Protein AF-A0AAD8F219-F1 (afdb_monomer_lite)

Foldseek 3Di:
DLQQKKWKAWLVGIAIKGWQDKAQDADPVRHRDQKIKTKIKFWQVLQFDQDPPPRATDGDPPSVNRPMKIWGRPADDPVCSVPCQAIPIFDDKDWDPPPDDPPDSGTMTMIMTMDGQQDWHDDPRDIDRSSVVNVVVNVVVLVVLVVQQVVQQPDVCVPVQKKWWWACQRVHHIDIWIWHKDPVLKDFPDDDPDFKTKIKIKILTDDDQSSQNIFMDTHNAAFDDRGRDDRHGWRWHWDPVPPVSVVVCCVVPVPRPTITMTIDMGGHD

Structure (mmCIF, N/CA/C/O backbone):
data_AF-A0AAD8F219-F1
#
_entry.id   AF-A0AAD8F219-F1
#
loop_
_atom_site.group_PDB
_atom_site.id
_atom_site.type_symbol
_atom_site.label_atom_id
_atom_site.label_alt_id
_atom_site.label_comp_id
_atom_site.label_asym_id
_atom_site.label_entity_id
_atom_site.label_seq_id
_atom_site.pdbx_PDB_ins_code
_atom_site.Cartn_x
_atom_site.Cartn_y
_atom_site.Cartn_z
_atom_site.occupancy
_atom_site.B_iso_or_equiv
_atom_site.auth_seq_id
_atom_site.auth_comp_id
_atom_site.auth_asym_id
_atom_site.auth_atom_id
_atom_site.pdbx_PDB_model_num
ATOM 1 N N . MET A 1 1 ? 6.900 -3.256 8.269 1.00 54.81 1 MET A N 1
ATOM 2 C CA . MET A 1 1 ? 6.056 -3.103 7.061 1.00 54.81 1 MET A CA 1
ATOM 3 C C . MET A 1 1 ? 4.794 -3.951 7.075 1.00 54.81 1 MET A C 1
ATOM 5 O O . MET A 1 1 ? 3.750 -3.379 6.819 1.00 54.81 1 MET A O 1
ATOM 9 N N . GLY A 1 2 ? 4.837 -5.256 7.394 1.00 61.56 2 GLY A N 1
ATOM 10 C CA . GLY A 1 2 ? 3.600 -6.068 7.438 1.00 61.56 2 GLY A CA 1
ATOM 11 C C . GLY A 1 2 ? 2.542 -5.519 8.398 1.00 61.56 2 GLY A C 1
ATOM 12 O O . GLY A 1 2 ? 1.361 -5.501 8.090 1.00 61.56 2 GLY A O 1
ATOM 13 N N . LYS A 1 3 ? 2.992 -4.883 9.486 1.00 75.88 3 LYS A N 1
ATOM 14 C CA . LYS A 1 3 ? 2.128 -4.191 10.450 1.00 75.88 3 LYS A CA 1
ATOM 15 C C . LYS A 1 3 ? 1.397 -2.935 9.934 1.00 75.88 3 LYS A C 1
ATOM 17 O O . LYS A 1 3 ? 0.600 -2.368 10.663 1.00 75.88 3 LYS A O 1
ATOM 22 N N . LEU A 1 4 ? 1.673 -2.494 8.707 1.00 83.25 4 LEU A N 1
ATOM 23 C CA . LEU A 1 4 ? 0.986 -1.377 8.040 1.00 83.25 4 LEU A CA 1
ATOM 24 C C . LEU A 1 4 ? 0.194 -1.838 6.808 1.00 83.25 4 LEU A C 1
ATOM 26 O O . LEU A 1 4 ? -0.331 -1.011 6.070 1.00 83.25 4 LEU A O 1
ATOM 30 N N . THR A 1 5 ? 0.145 -3.146 6.550 1.00 83.69 5 THR A N 1
ATOM 31 C CA . THR A 1 5 ? -0.573 -3.716 5.406 1.00 83.69 5 THR A CA 1
ATOM 32 C C . THR A 1 5 ? -1.921 -4.245 5.877 1.00 83.69 5 THR A C 1
ATOM 34 O O . THR A 1 5 ? -2.022 -4.840 6.953 1.00 83.69 5 THR A O 1
ATOM 37 N N . GLY A 1 6 ? -2.951 -3.986 5.082 1.00 83.38 6 GLY A N 1
ATOM 38 C CA . GLY A 1 6 ? -4.281 -4.540 5.252 1.00 83.38 6 GLY A CA 1
ATOM 39 C C . GLY A 1 6 ? -4.614 -5.495 4.112 1.00 83.38 6 GLY A C 1
ATOM 40 O O . GLY A 1 6 ? -4.140 -5.346 2.981 1.00 83.38 6 GLY A O 1
ATOM 41 N N . PHE A 1 7 ? -5.437 -6.479 4.432 1.00 85.00 7 PHE A N 1
ATOM 42 C CA . PHE A 1 7 ? -6.096 -7.339 3.472 1.00 85.00 7 PHE A CA 1
ATOM 43 C C . PHE A 1 7 ? -7.505 -6.812 3.236 1.00 85.00 7 PHE A C 1
ATOM 45 O O . PHE A 1 7 ? -8.244 -6.598 4.192 1.00 85.00 7 PHE A O 1
ATOM 52 N N . MET A 1 8 ? -7.856 -6.563 1.984 1.00 86.06 8 MET A N 1
ATOM 53 C CA . MET A 1 8 ? -9.141 -6.003 1.605 1.00 86.06 8 MET A CA 1
ATOM 54 C C . MET A 1 8 ? -9.988 -7.084 0.951 1.00 86.06 8 MET A C 1
ATOM 56 O O . MET A 1 8 ? -9.574 -7.685 -0.039 1.00 86.06 8 MET A O 1
ATOM 60 N N . VAL A 1 9 ? -11.171 -7.321 1.502 1.00 85.56 9 VAL A N 1
ATOM 61 C CA . VAL A 1 9 ? -12.143 -8.288 0.994 1.00 85.56 9 VAL A CA 1
ATOM 62 C C . VAL A 1 9 ? -13.340 -7.522 0.459 1.00 85.56 9 VAL A C 1
ATOM 64 O O . VAL A 1 9 ? -13.796 -6.556 1.063 1.00 85.56 9 VAL A O 1
ATOM 67 N N . THR A 1 10 ? -13.822 -7.934 -0.705 1.00 84.00 10 THR A N 1
ATOM 68 C CA . THR A 1 10 ? -15.003 -7.387 -1.369 1.00 84.00 10 THR A CA 1
ATOM 69 C C . THR A 1 10 ? -15.824 -8.532 -1.955 1.00 84.00 10 THR A C 1
ATOM 71 O O . THR A 1 10 ? -15.307 -9.633 -2.166 1.00 84.00 10 THR A O 1
ATOM 74 N N . THR A 1 11 ? -17.068 -8.266 -2.350 1.00 81.94 11 THR A N 1
ATOM 75 C CA . THR A 1 11 ? -17.890 -9.255 -3.078 1.00 81.94 11 THR A CA 1
ATOM 76 C C . THR A 1 11 ? -17.287 -9.691 -4.422 1.00 81.94 11 THR A C 1
ATOM 78 O O . THR A 1 11 ? -17.678 -10.717 -4.977 1.00 81.94 11 THR A O 1
ATOM 81 N N . LYS A 1 12 ? -16.304 -8.951 -4.955 1.00 78.25 12 LYS A N 1
ATOM 82 C CA . LYS A 1 12 ? -15.586 -9.274 -6.199 1.00 78.25 12 LYS A CA 1
ATOM 83 C C . LYS A 1 12 ? -14.318 -10.098 -5.998 1.00 78.25 12 LYS A C 1
ATOM 85 O O . LYS A 1 12 ? -13.746 -10.573 -6.981 1.00 78.25 12 LYS A O 1
ATOM 90 N N . GLY A 1 13 ? -13.872 -10.255 -4.758 1.00 82.31 13 GLY A N 1
ATOM 91 C CA . GLY A 1 13 ? -12.627 -10.924 -4.419 1.00 82.31 13 GLY A CA 1
ATOM 92 C C . GLY A 1 13 ? -11.807 -10.123 -3.420 1.00 82.31 13 GLY A C 1
ATOM 93 O O . GLY A 1 13 ? -12.336 -9.352 -2.623 1.00 82.31 13 GLY A O 1
ATOM 94 N N . TRP A 1 14 ? -10.500 -10.336 -3.463 1.00 82.50 14 TRP A N 1
ATOM 95 C CA . TRP A 1 14 ? -9.568 -9.832 -2.467 1.00 82.50 14 TRP A CA 1
ATOM 96 C C . TRP A 1 14 ? -8.412 -9.038 -3.083 1.00 82.50 14 TRP A C 1
ATOM 98 O O . TRP A 1 14 ? -7.957 -9.341 -4.183 1.00 82.50 14 TRP A O 1
ATOM 108 N N . ASP A 1 15 ? -7.902 -8.054 -2.355 1.00 83.62 15 ASP A N 1
ATOM 109 C CA . ASP A 1 15 ? -6.738 -7.253 -2.738 1.00 83.62 15 ASP A CA 1
ATOM 110 C C . ASP A 1 15 ? -5.972 -6.802 -1.487 1.00 83.62 15 ASP A C 1
ATOM 112 O O . ASP A 1 15 ? -6.388 -7.050 -0.353 1.00 83.62 15 ASP A O 1
ATOM 116 N N . THR A 1 16 ? -4.821 -6.155 -1.668 1.00 84.31 16 THR A N 1
ATOM 117 C CA . THR A 1 16 ? -4.054 -5.589 -0.552 1.00 84.31 16 THR A CA 1
ATOM 118 C C . THR A 1 16 ? -4.210 -4.075 -0.478 1.00 84.31 16 THR A C 1
ATOM 120 O O . THR A 1 16 ? -4.423 -3.393 -1.480 1.00 84.31 16 THR A O 1
ATOM 123 N N . CYS A 1 17 ? -4.088 -3.531 0.729 1.00 83.94 17 CYS A N 1
ATOM 124 C CA . CYS A 1 17 ? -4.080 -2.098 0.994 1.00 83.94 17 CYS A CA 1
ATOM 125 C C . CYS A 1 17 ? -2.968 -1.749 2.003 1.00 83.94 17 CYS A C 1
ATOM 127 O O . CYS A 1 17 ? -2.407 -2.620 2.666 1.00 83.94 17 CYS A O 1
ATOM 129 N N . PHE A 1 18 ? -2.559 -0.484 2.075 1.00 85.44 18 PHE A N 1
ATOM 130 C CA . PHE A 1 18 ? -1.386 -0.065 2.851 1.00 85.44 18 PHE A CA 1
ATOM 131 C C . PHE A 1 18 ? -1.689 1.253 3.525 1.00 85.44 18 PHE A C 1
ATOM 133 O O . PHE A 1 18 ? -2.122 2.208 2.874 1.00 85.44 18 PHE A O 1
ATOM 140 N N . LEU A 1 19 ? -1.461 1.281 4.832 1.00 87.62 19 LEU A N 1
ATOM 141 C CA . LEU A 1 19 ? -1.754 2.406 5.694 1.00 87.62 19 LEU A CA 1
ATOM 142 C C . LEU A 1 19 ? -0.751 3.532 5.449 1.00 87.62 19 LEU A C 1
ATOM 144 O O . LEU A 1 19 ? 0.430 3.408 5.766 1.00 87.62 19 LEU A O 1
ATOM 148 N N . GLN A 1 20 ? -1.235 4.652 4.919 1.00 83.06 20 GLN A N 1
ATOM 149 C CA . GLN A 1 20 ? -0.405 5.827 4.633 1.00 83.06 20 GLN A CA 1
ATOM 150 C C . GLN A 1 20 ? -0.497 6.895 5.718 1.00 83.06 20 GLN A C 1
ATOM 152 O O . GLN A 1 20 ? 0.453 7.645 5.973 1.00 83.06 20 GLN A O 1
ATOM 157 N N . LYS A 1 21 ? -1.678 7.023 6.324 1.00 88.25 21 LYS A N 1
ATOM 158 C CA . LYS A 1 21 ? -1.985 8.131 7.218 1.00 88.25 21 LYS A CA 1
ATOM 159 C C . LYS A 1 21 ? -2.958 7.704 8.298 1.00 88.25 21 LYS A C 1
ATOM 161 O O . LYS A 1 21 ? -3.904 6.968 8.046 1.00 88.25 21 LYS A O 1
ATOM 166 N N . ILE A 1 22 ? -2.726 8.244 9.484 1.00 92.31 22 ILE A N 1
ATOM 167 C CA . ILE A 1 22 ? -3.624 8.165 10.627 1.00 92.31 22 ILE A CA 1
ATOM 168 C C . ILE A 1 22 ? -3.938 9.601 11.023 1.00 92.31 22 ILE A C 1
ATOM 170 O O . ILE A 1 22 ? -3.048 10.456 11.051 1.00 92.31 22 ILE A O 1
ATOM 174 N N . ARG A 1 23 ? -5.212 9.893 11.269 1.00 92.56 23 ARG A N 1
ATOM 175 C CA . ARG A 1 23 ? -5.669 11.197 11.745 1.00 92.56 23 ARG A CA 1
ATOM 176 C C . ARG A 1 23 ? -6.646 10.999 12.887 1.00 92.56 23 ARG A C 1
ATOM 178 O O . ARG A 1 23 ? -7.791 10.628 12.648 1.00 92.56 23 ARG A O 1
ATOM 185 N N . ARG A 1 24 ? -6.221 11.316 14.107 1.00 93.50 24 ARG A N 1
ATOM 186 C CA . ARG A 1 24 ? -7.138 11.447 15.245 1.00 93.50 24 ARG A CA 1
ATOM 187 C C . ARG A 1 24 ? -8.115 12.581 14.968 1.00 93.50 24 ARG A C 1
ATOM 189 O O . ARG A 1 24 ? -7.708 13.680 14.577 1.00 93.50 24 ARG A O 1
ATOM 196 N N . LEU A 1 25 ? -9.402 12.288 15.086 1.00 90.75 25 LEU A N 1
ATOM 197 C CA . LEU A 1 25 ? -10.447 13.287 14.946 1.00 90.75 25 LEU A CA 1
ATOM 198 C C . LEU A 1 25 ? -10.470 14.141 16.201 1.00 90.75 25 LEU A C 1
ATOM 200 O O . LEU A 1 25 ? -10.195 13.651 17.289 1.00 90.75 25 LEU A O 1
ATOM 204 N N . LYS A 1 26 ? -10.759 15.428 16.039 1.00 89.44 26 LYS A N 1
ATOM 205 C CA . LYS A 1 26 ? -10.899 16.337 17.170 1.00 89.44 26 LYS A CA 1
ATOM 206 C C . LYS A 1 26 ? -12.365 16.434 17.573 1.00 89.44 26 LYS A C 1
ATOM 208 O O . LYS A 1 26 ? -13.230 16.438 16.697 1.00 89.44 26 LYS A O 1
ATOM 213 N N . ASN A 1 27 ? -12.633 16.512 18.871 1.00 85.12 27 ASN A N 1
ATOM 214 C CA . ASN A 1 27 ? -13.966 16.807 19.387 1.00 85.12 27 ASN A CA 1
ATOM 215 C C . ASN A 1 27 ? -14.351 18.275 19.092 1.00 85.12 27 ASN A C 1
ATOM 217 O O . ASN A 1 27 ? -13.547 19.053 18.571 1.00 85.12 27 ASN A O 1
ATOM 221 N N . ALA A 1 28 ? -15.582 18.668 19.433 1.00 82.75 28 ALA A N 1
ATOM 222 C CA . ALA A 1 28 ? -16.084 20.030 19.207 1.00 82.75 28 ALA A CA 1
ATOM 223 C C . ALA A 1 28 ? -15.247 21.129 19.900 1.00 82.75 28 ALA A C 1
ATOM 225 O O . ALA A 1 28 ? -15.296 22.284 19.488 1.00 82.75 28 ALA A O 1
ATOM 226 N N . VAL A 1 29 ? -14.465 20.765 20.921 1.00 83.94 29 VAL A N 1
ATOM 227 C CA . VAL A 1 29 ? -13.607 21.661 21.714 1.00 83.94 29 VAL A CA 1
ATOM 228 C C . VAL A 1 29 ? -12.159 21.681 21.183 1.00 83.94 29 VAL A C 1
ATOM 230 O O . VAL A 1 29 ? -11.321 22.442 21.657 1.00 83.94 29 VAL A O 1
ATOM 233 N N . GLY A 1 30 ? -11.848 20.891 20.148 1.00 80.44 30 GLY A N 1
ATOM 234 C CA . GLY A 1 30 ? -10.536 20.854 19.497 1.00 80.44 30 GLY A CA 1
ATOM 235 C C . GLY A 1 30 ? -9.522 19.881 20.115 1.00 80.44 30 GLY A C 1
ATOM 236 O O . GLY A 1 30 ? -8.382 19.822 19.638 1.00 80.44 30 GLY A O 1
ATOM 237 N N . GLU A 1 31 ? -9.921 19.105 21.122 1.00 81.94 31 GLU A N 1
ATOM 238 C CA . GLU A 1 31 ? -9.109 18.057 21.751 1.00 81.94 31 GLU A CA 1
ATOM 239 C C . GLU A 1 31 ? -9.175 16.758 20.943 1.00 81.94 31 GLU A C 1
ATOM 241 O O . GLU A 1 31 ? -10.115 16.552 20.175 1.00 81.94 31 GLU A O 1
ATOM 246 N N . SER A 1 32 ? -8.193 15.868 21.106 1.00 79.31 32 SER A N 1
ATOM 247 C CA . SER A 1 32 ? -8.227 14.540 20.481 1.00 79.31 32 SER A CA 1
ATOM 248 C C . SER A 1 32 ? -9.465 13.771 20.948 1.00 79.31 32 SER A C 1
ATOM 250 O O . SER A 1 32 ? -9.599 13.464 22.127 1.00 79.31 32 SER A O 1
ATOM 252 N N . GLY A 1 33 ? -10.367 13.480 20.016 1.00 81.50 33 GLY A N 1
ATOM 253 C CA . GLY A 1 33 ? -11.556 12.676 20.246 1.00 81.50 33 GLY A CA 1
ATOM 254 C C . GLY A 1 33 ? -11.247 11.184 20.373 1.00 81.50 33 GLY A C 1
ATOM 255 O O . GLY A 1 33 ? -10.116 10.721 20.201 1.00 81.50 33 GLY A O 1
ATOM 256 N N . ASP A 1 34 ? -12.304 10.423 20.620 1.00 89.19 34 ASP A N 1
ATOM 257 C CA . ASP A 1 34 ? -12.321 8.966 20.763 1.00 89.19 34 ASP A CA 1
ATOM 258 C C . ASP A 1 34 ? -12.277 8.223 19.418 1.00 89.19 34 ASP A C 1
ATOM 260 O O . ASP A 1 34 ? -12.375 7.000 19.381 1.00 89.19 34 ASP A O 1
ATOM 264 N N . ARG A 1 35 ? -12.126 8.938 18.298 1.00 91.81 35 ARG A N 1
ATOM 265 C CA . ARG A 1 35 ? -12.112 8.360 16.951 1.00 91.81 35 ARG A CA 1
ATOM 266 C C . ARG A 1 35 ? -10.876 8.781 16.169 1.00 91.81 35 ARG A C 1
ATOM 268 O O . ARG A 1 35 ? -10.374 9.901 16.292 1.00 91.81 35 ARG A O 1
ATOM 275 N N . ALA A 1 36 ? -10.408 7.889 15.309 1.00 92.88 36 ALA A N 1
ATOM 276 C CA . ALA A 1 36 ? -9.347 8.146 14.352 1.00 92.88 36 ALA A CA 1
ATOM 277 C C . ALA A 1 36 ? -9.748 7.658 12.959 1.00 92.88 36 ALA A C 1
ATOM 279 O O . ALA A 1 36 ? -10.487 6.691 12.803 1.00 92.88 36 ALA A O 1
ATOM 280 N N . VAL A 1 37 ? -9.227 8.333 11.940 1.00 92.56 37 VAL A N 1
ATOM 281 C CA . VAL A 1 37 ? -9.377 7.956 10.537 1.00 92.56 37 VAL A CA 1
ATOM 282 C C . VAL A 1 37 ? -8.070 7.355 10.046 1.00 92.56 37 VAL A C 1
ATOM 284 O O . VAL A 1 37 ? -7.017 7.997 10.113 1.00 92.56 37 VAL A O 1
ATOM 287 N N . LEU A 1 38 ? -8.155 6.132 9.536 1.00 92.50 38 LEU A N 1
ATOM 288 C CA . LEU A 1 38 ? -7.073 5.408 8.885 1.00 92.50 38 LEU A CA 1
ATOM 289 C C . LEU A 1 38 ? -7.233 5.547 7.369 1.00 92.50 38 LEU A C 1
ATOM 291 O O . LEU A 1 38 ? -8.259 5.152 6.822 1.00 92.50 38 LEU A O 1
ATOM 295 N N . THR A 1 39 ? -6.233 6.098 6.683 1.00 89.94 39 THR A N 1
ATOM 296 C CA . THR A 1 39 ? -6.230 6.217 5.219 1.00 89.94 39 THR A CA 1
ATOM 297 C C . THR A 1 39 ? -5.325 5.152 4.615 1.00 89.94 39 THR A C 1
ATOM 299 O O . THR A 1 39 ? -4.101 5.190 4.792 1.00 89.94 39 THR A O 1
ATOM 302 N N . PHE A 1 40 ? -5.922 4.243 3.854 1.00 86.38 40 PHE A N 1
ATOM 303 C CA . PHE A 1 40 ? -5.216 3.226 3.091 1.00 86.38 40 PHE A CA 1
ATOM 304 C C . PHE A 1 40 ? -5.192 3.602 1.621 1.00 86.38 40 PHE A C 1
ATOM 306 O O . PHE A 1 40 ? -6.185 4.063 1.068 1.00 86.38 40 PHE A O 1
ATOM 313 N N . THR A 1 41 ? -4.066 3.366 0.971 1.00 82.19 41 THR A N 1
ATOM 314 C CA . THR A 1 41 ? -3.996 3.364 -0.495 1.00 82.19 41 THR A CA 1
ATOM 315 C C . THR A 1 41 ? -4.297 1.977 -1.027 1.00 82.19 41 THR A C 1
ATOM 317 O O . THR A 1 41 ? -3.921 1.014 -0.360 1.00 82.19 41 THR A O 1
ATOM 320 N N . THR A 1 42 ? -4.942 1.898 -2.194 1.00 80.81 42 THR A N 1
ATOM 321 C CA . THR A 1 42 ? -5.202 0.667 -2.951 1.00 80.81 42 THR A CA 1
ATOM 322 C C . THR A 1 42 ? -5.409 0.872 -4.441 1.00 80.81 42 THR A C 1
ATOM 324 O O . THR A 1 42 ? -5.130 1.950 -4.969 1.00 80.81 42 THR A O 1
ATOM 327 N N . VAL A 1 43 ? -5.735 -0.213 -5.137 1.00 77.00 43 VAL A N 1
ATOM 328 C CA . VAL A 1 43 ? -5.960 -0.250 -6.574 1.00 77.00 43 VAL A CA 1
ATOM 329 C C . VAL A 1 43 ? -7.433 -0.044 -6.892 1.00 77.00 43 VAL A C 1
ATOM 331 O O . VAL A 1 43 ? -8.325 -0.496 -6.177 1.00 77.00 43 VAL A O 1
ATOM 334 N N . TYR A 1 44 ? -7.706 0.651 -7.986 1.00 73.62 44 TYR A N 1
ATOM 335 C CA . TYR A 1 44 ? -9.065 1.025 -8.355 1.00 73.62 44 TYR A CA 1
ATOM 336 C C . TYR A 1 44 ? -9.886 -0.162 -8.855 1.00 73.62 44 TYR A C 1
ATOM 338 O O . TYR A 1 44 ? -11.092 -0.200 -8.629 1.00 73.62 44 TYR A O 1
ATOM 346 N N . HIS A 1 45 ? -9.266 -1.146 -9.511 1.00 74.69 45 HIS A N 1
ATOM 347 C CA . HIS A 1 45 ? -9.954 -2.332 -10.014 1.00 74.69 45 HIS A CA 1
ATOM 348 C C . HIS A 1 45 ? -10.556 -3.196 -8.907 1.00 74.69 45 HIS A C 1
ATOM 350 O O . HIS A 1 45 ? -11.510 -3.915 -9.198 1.00 74.69 45 HIS A O 1
ATOM 356 N N . ALA A 1 46 ? -10.095 -3.056 -7.659 1.00 74.44 46 ALA A N 1
ATOM 357 C CA . ALA A 1 46 ? -10.770 -3.634 -6.500 1.00 74.44 46 ALA A CA 1
ATOM 358 C C . ALA A 1 46 ? -12.222 -3.127 -6.362 1.00 74.44 46 ALA A C 1
ATOM 360 O O . ALA A 1 46 ? -13.117 -3.866 -5.965 1.00 74.44 46 ALA A O 1
ATOM 361 N N . PHE A 1 47 ? -12.481 -1.878 -6.768 1.00 74.44 47 PHE A N 1
ATOM 362 C CA . PHE A 1 47 ? -13.794 -1.216 -6.714 1.00 74.44 47 PHE A CA 1
ATOM 363 C C . PHE A 1 47 ? -14.378 -0.890 -8.098 1.00 74.44 47 PHE A C 1
ATOM 365 O O . PHE A 1 47 ? -15.444 -0.279 -8.224 1.00 74.44 47 PHE A O 1
ATOM 372 N N . GLY A 1 48 ? -13.670 -1.263 -9.159 1.00 70.44 48 GLY A N 1
ATOM 373 C CA . GLY A 1 48 ? -13.986 -0.894 -10.529 1.00 70.44 48 GLY A CA 1
ATOM 374 C C . GLY A 1 48 ? -14.805 -1.959 -11.250 1.00 70.44 48 GLY A C 1
ATOM 375 O O . GLY A 1 48 ? -14.663 -3.162 -11.022 1.00 70.44 48 GLY A O 1
ATOM 376 N N . VAL A 1 49 ? -15.653 -1.533 -12.184 1.00 67.31 49 VAL A N 1
ATOM 377 C CA . VAL A 1 49 ? -16.176 -2.406 -13.243 1.00 67.31 49 VAL A CA 1
ATOM 378 C C . VAL A 1 49 ? -15.379 -2.106 -14.502 1.00 67.31 49 VAL A C 1
ATOM 380 O O . VAL A 1 49 ? -15.230 -0.946 -14.895 1.00 67.31 49 VAL A O 1
ATOM 383 N N . LYS A 1 50 ? -14.840 -3.152 -15.129 1.00 65.56 50 LYS A N 1
ATOM 384 C CA . LYS A 1 50 ? -14.131 -3.002 -16.394 1.00 65.56 50 LYS A CA 1
ATOM 385 C C . LYS A 1 50 ? -15.135 -2.645 -17.486 1.00 65.56 50 LYS A C 1
ATOM 387 O O . LYS A 1 50 ? -16.053 -3.418 -17.751 1.00 65.56 50 LYS A O 1
ATOM 392 N N . ASP A 1 51 ? -14.948 -1.497 -18.124 1.00 64.12 51 ASP A N 1
ATOM 393 C CA . ASP A 1 51 ? -15.708 -1.122 -19.309 1.00 64.12 51 ASP A CA 1
ATOM 394 C C . ASP A 1 51 ? -15.402 -2.128 -20.425 1.00 64.12 51 ASP A C 1
ATOM 396 O O . ASP A 1 51 ? -14.251 -2.288 -20.845 1.00 64.12 51 ASP A O 1
ATOM 400 N N . SER A 1 52 ? -16.439 -2.835 -20.871 1.00 59.84 52 SER A N 1
ATOM 401 C CA . SER A 1 52 ? -16.335 -3.884 -21.887 1.00 59.84 52 SER A CA 1
ATOM 402 C C . SER A 1 52 ? -15.792 -3.390 -23.233 1.00 59.84 52 SER A C 1
ATOM 404 O O . SER A 1 52 ? -15.167 -4.173 -23.944 1.00 59.84 52 SER A O 1
ATOM 406 N N . LEU A 1 53 ? -15.969 -2.105 -23.561 1.00 57.75 53 LEU A N 1
ATOM 407 C CA . LEU A 1 53 ? -15.569 -1.534 -24.850 1.00 57.75 53 LEU A CA 1
ATOM 408 C C . LEU A 1 53 ? -14.115 -1.050 -24.845 1.00 57.75 53 LEU A C 1
ATOM 410 O O . LEU A 1 53 ? -13.390 -1.241 -25.819 1.00 57.75 53 LEU A O 1
ATOM 414 N N . ASN A 1 54 ? -13.672 -0.459 -23.733 1.00 60.22 54 ASN A N 1
ATOM 415 C CA . ASN A 1 54 ? -12.411 0.294 -23.692 1.00 60.22 54 ASN A CA 1
ATOM 416 C C . ASN A 1 54 ? -11.355 -0.376 -22.802 1.00 60.22 54 ASN A C 1
ATOM 418 O O . ASN A 1 54 ? -10.195 0.026 -22.788 1.00 60.22 54 ASN A O 1
ATOM 422 N N . GLY A 1 55 ? -11.762 -1.364 -21.999 1.00 58.03 55 GLY A N 1
ATOM 423 C CA . GLY A 1 55 ? -10.927 -2.000 -20.986 1.00 58.03 55 GLY A CA 1
ATOM 424 C C . GLY A 1 55 ? -10.579 -1.113 -19.787 1.00 58.03 55 GLY A C 1
ATOM 425 O O . GLY A 1 55 ? -9.861 -1.576 -18.906 1.00 58.03 55 GLY A O 1
ATOM 426 N N . ILE A 1 56 ? -11.105 0.114 -19.747 1.00 59.53 56 ILE A N 1
ATOM 427 C CA . ILE A 1 56 ? -10.911 1.102 -18.683 1.00 59.53 56 ILE A CA 1
ATOM 428 C C . ILE A 1 56 ? -11.799 0.728 -17.496 1.00 59.53 56 ILE A C 1
ATOM 430 O O . ILE A 1 56 ? -12.990 0.477 -17.667 1.00 59.53 56 ILE A O 1
ATOM 434 N N . PHE A 1 57 ? -11.250 0.711 -16.285 1.00 58.09 57 PHE A N 1
ATOM 435 C CA . PHE A 1 57 ? -12.066 0.558 -15.085 1.00 58.09 57 PHE A CA 1
ATOM 436 C C . PHE A 1 57 ? -12.801 1.868 -14.794 1.00 58.09 57 PHE A C 1
ATOM 438 O O . PHE A 1 57 ? -12.189 2.931 -14.706 1.00 58.09 57 PHE A O 1
ATOM 445 N N . LYS A 1 58 ? -14.123 1.799 -14.638 1.00 60.34 58 LYS A N 1
ATOM 446 C CA . LYS A 1 58 ? -14.941 2.892 -14.095 1.00 60.34 58 LYS A CA 1
ATOM 447 C C . LYS A 1 58 ? -15.319 2.532 -12.669 1.00 60.34 58 LYS A C 1
ATOM 449 O O . LYS A 1 58 ? -15.478 1.345 -12.375 1.00 60.34 58 LYS A O 1
ATOM 454 N N . LEU A 1 59 ? -15.465 3.531 -11.792 1.00 62.47 59 LEU A N 1
ATOM 455 C CA . LEU A 1 59 ? -15.950 3.243 -10.449 1.00 62.47 59 LEU A CA 1
ATOM 456 C C . LEU A 1 59 ? -17.305 2.583 -10.616 1.00 62.47 59 LEU A C 1
ATOM 458 O O . LEU A 1 59 ? -18.141 3.090 -11.372 1.00 62.47 59 LEU A O 1
ATOM 462 N N . ALA A 1 60 ? -17.520 1.475 -9.919 1.00 59.50 60 ALA A N 1
ATOM 463 C CA . ALA A 1 60 ? -18.873 1.003 -9.755 1.00 59.50 60 ALA A CA 1
ATOM 464 C C . ALA A 1 60 ? -19.695 2.166 -9.187 1.00 59.50 60 ALA A C 1
ATOM 466 O O . ALA A 1 60 ? -19.366 2.705 -8.127 1.00 59.50 60 ALA A O 1
ATOM 467 N N . ARG A 1 61 ? -20.758 2.574 -9.893 1.00 57.41 61 ARG A N 1
ATOM 468 C CA . ARG A 1 61 ? -21.740 3.535 -9.354 1.00 57.41 61 ARG A CA 1
ATOM 469 C C . ARG A 1 61 ? -22.191 3.132 -7.942 1.00 57.41 61 ARG A C 1
ATOM 471 O O . ARG A 1 61 ? -22.497 3.985 -7.120 1.00 57.41 61 ARG A O 1
ATOM 478 N N . GLU A 1 62 ? -22.117 1.834 -7.688 1.00 63.12 62 GLU A N 1
ATOM 479 C CA . GLU A 1 62 ? -22.561 1.102 -6.521 1.00 63.12 62 GLU A CA 1
ATOM 480 C C . GLU A 1 62 ? -21.392 0.482 -5.730 1.00 63.12 62 GLU A C 1
ATOM 482 O O . GLU A 1 62 ? -21.549 -0.569 -5.136 1.00 63.12 62 GLU A O 1
ATOM 487 N N . TRP A 1 63 ? -20.192 1.083 -5.681 1.00 72.38 63 TRP A N 1
ATOM 488 C CA . TRP A 1 63 ? -19.060 0.493 -4.922 1.00 72.38 63 TRP A CA 1
ATOM 489 C C . TRP A 1 63 ? -19.397 0.163 -3.454 1.00 72.38 63 TRP A C 1
ATOM 491 O O . TRP A 1 63 ? -18.798 -0.733 -2.870 1.00 72.38 63 TRP A O 1
ATOM 501 N N . LYS A 1 64 ? -20.378 0.864 -2.869 1.00 71.56 64 LYS A N 1
ATOM 502 C CA . LYS A 1 64 ? -20.917 0.587 -1.529 1.00 71.56 64 LYS A CA 1
ATOM 503 C C . LYS A 1 64 ? -21.595 -0.784 -1.409 1.00 71.56 64 LYS A C 1
ATOM 505 O O . LYS A 1 64 ? -21.715 -1.286 -0.301 1.00 71.56 64 LYS A O 1
ATOM 510 N N . GLU A 1 65 ? -22.014 -1.384 -2.519 1.00 75.31 65 GLU A N 1
ATOM 511 C CA . GLU A 1 65 ? -22.587 -2.734 -2.585 1.00 75.31 65 GLU A CA 1
ATOM 512 C C . GLU A 1 65 ? -21.515 -3.831 -2.547 1.00 75.31 65 GLU A C 1
ATOM 514 O O . GLU A 1 65 ? -21.838 -5.010 -2.464 1.00 75.31 65 GLU A O 1
ATOM 519 N N . TYR A 1 66 ? -20.225 -3.479 -2.599 1.00 75.94 66 TYR A N 1
ATOM 520 C CA . TYR A 1 66 ? -19.140 -4.463 -2.580 1.00 75.94 66 TYR A CA 1
ATOM 521 C C . TYR A 1 66 ? -18.769 -4.979 -1.195 1.00 75.94 66 TYR A C 1
ATOM 523 O O . TYR A 1 66 ? -17.713 -5.598 -1.090 1.00 75.94 66 TYR A O 1
ATOM 531 N N . GLU A 1 67 ? -19.616 -4.744 -0.181 1.00 81.56 67 GLU A N 1
ATOM 532 C CA . GLU A 1 67 ? -19.467 -5.213 1.210 1.00 81.56 67 GLU A CA 1
ATOM 533 C C . GLU A 1 67 ? -17.993 -5.287 1.619 1.00 81.56 67 GLU A C 1
ATOM 535 O O . GLU A 1 67 ? -17.411 -6.354 1.794 1.00 81.56 67 GLU A O 1
ATOM 540 N N . THR A 1 68 ? -17.340 -4.124 1.610 1.00 82.69 68 THR A N 1
ATOM 541 C CA . THR A 1 68 ? -15.888 -4.061 1.767 1.00 82.69 68 THR A CA 1
ATOM 542 C C . THR A 1 68 ? -15.499 -4.263 3.221 1.00 82.69 68 THR A C 1
ATOM 544 O O . THR A 1 68 ? -15.993 -3.555 4.096 1.00 82.69 68 THR A O 1
ATOM 547 N N . GLU A 1 69 ? -14.544 -5.156 3.451 1.00 87.00 69 GLU A N 1
ATOM 548 C CA . GLU A 1 69 ? -13.875 -5.352 4.731 1.00 87.00 69 GLU A CA 1
ATOM 549 C C . GLU A 1 69 ? -12.372 -5.121 4.579 1.00 87.00 69 GLU A C 1
ATOM 551 O O . GLU A 1 69 ? -11.773 -5.459 3.557 1.00 87.00 69 GLU A O 1
ATOM 556 N N . VAL A 1 70 ? -11.740 -4.557 5.608 1.00 87.75 70 VAL A N 1
ATOM 557 C CA . VAL A 1 70 ? -10.282 -4.410 5.679 1.00 87.75 70 VAL A CA 1
ATOM 558 C C . VAL A 1 70 ? -9.795 -5.013 6.979 1.00 87.75 70 VAL A C 1
ATOM 560 O O . VAL A 1 70 ? -10.218 -4.602 8.057 1.00 87.75 70 VAL A O 1
ATOM 563 N N . ILE A 1 71 ? -8.867 -5.950 6.860 1.00 88.69 71 ILE A N 1
ATOM 564 C CA . ILE A 1 71 ? -8.332 -6.746 7.958 1.00 88.69 71 ILE A CA 1
ATOM 565 C C . ILE A 1 71 ? -6.852 -6.408 8.119 1.00 88.69 71 ILE A C 1
ATOM 567 O O . ILE A 1 71 ? -6.075 -6.515 7.168 1.00 88.69 71 ILE A O 1
ATOM 571 N N . LEU A 1 72 ? -6.443 -5.977 9.310 1.00 87.44 72 LEU A N 1
ATOM 572 C CA . LEU A 1 72 ? -5.056 -5.593 9.589 1.00 87.44 72 LEU A CA 1
ATOM 573 C C . LEU A 1 72 ? -4.189 -6.769 10.076 1.00 87.44 72 LEU A C 1
ATOM 575 O O . LEU A 1 72 ? -4.673 -7.710 10.694 1.00 87.44 72 LEU A O 1
ATOM 579 N N . PHE A 1 73 ? -2.868 -6.648 9.889 1.00 72.88 73 PHE A N 1
ATOM 580 C CA . PHE A 1 73 ? -1.827 -7.481 10.525 1.00 72.88 73 PHE A CA 1
ATOM 581 C C . PHE A 1 73 ? -1.769 -8.965 10.148 1.00 72.88 73 PHE A C 1
ATOM 583 O O . PHE A 1 73 ? -1.167 -9.747 10.888 1.00 72.88 73 PHE A O 1
ATOM 590 N N . TYR A 1 74 ? -2.305 -9.366 9.001 1.00 64.94 74 TYR A N 1
ATOM 591 C CA . TYR A 1 74 ? -2.071 -10.721 8.518 1.00 64.94 74 TYR A CA 1
ATOM 592 C C . TYR A 1 74 ? -0.607 -10.895 8.093 1.00 64.94 74 TYR A C 1
ATOM 594 O O . TYR A 1 74 ? -0.152 -10.210 7.182 1.00 64.94 74 TYR A O 1
ATOM 602 N N . ASP A 1 75 ? 0.141 -11.789 8.743 1.00 63.75 75 ASP A N 1
ATOM 603 C CA . ASP A 1 75 ? 1.550 -12.015 8.391 1.00 63.75 75 ASP A CA 1
ATOM 604 C C . ASP A 1 75 ? 1.995 -13.482 8.447 1.00 63.75 75 ASP A C 1
ATOM 606 O O . ASP A 1 75 ? 2.787 -13.888 7.595 1.00 63.75 75 ASP A O 1
ATOM 610 N N . GLU A 1 76 ? 1.499 -14.271 9.406 1.00 63.72 76 GLU A N 1
ATOM 611 C CA . GLU A 1 76 ? 2.083 -15.587 9.713 1.00 63.72 76 GLU A CA 1
ATOM 612 C C . GLU A 1 76 ? 1.089 -16.744 9.593 1.00 63.72 76 GLU A C 1
ATOM 614 O O . GLU A 1 76 ? 1.386 -17.714 8.896 1.00 63.72 76 GLU A O 1
ATOM 619 N N . ASN A 1 77 ? -0.087 -16.652 10.223 1.00 74.06 77 ASN A N 1
ATOM 620 C CA . ASN A 1 77 ? -1.035 -17.760 10.272 1.00 74.06 77 ASN A CA 1
ATOM 621 C C . ASN A 1 77 ? -2.439 -17.363 9.781 1.00 74.06 77 ASN A C 1
ATOM 623 O O . ASN A 1 77 ? -2.999 -16.361 10.217 1.00 74.06 77 ASN A O 1
ATOM 627 N N . VAL A 1 78 ? -3.014 -18.171 8.879 1.00 72.62 78 VAL A N 1
ATOM 628 C CA . VAL A 1 78 ? -4.393 -18.024 8.382 1.00 72.62 78 VAL A CA 1
ATOM 629 C C . VAL A 1 78 ? -5.416 -18.086 9.516 1.00 72.62 78 VAL A C 1
ATOM 631 O O . VAL A 1 78 ? -6.408 -17.371 9.464 1.00 72.62 78 VAL A O 1
ATOM 634 N N . GLU A 1 79 ? -5.182 -18.869 10.568 1.00 77.81 79 GLU A N 1
ATOM 635 C CA . GLU A 1 79 ? -6.112 -18.937 11.699 1.00 77.81 79 GLU A CA 1
ATOM 636 C C . GLU A 1 79 ? -6.259 -17.602 12.448 1.00 77.81 79 GLU A C 1
ATOM 638 O O . GLU A 1 79 ? -7.298 -17.362 13.066 1.00 77.81 79 GLU A O 1
ATOM 643 N N . ASP A 1 80 ? -5.265 -16.709 12.366 1.00 79.31 80 ASP A N 1
ATOM 644 C CA . ASP A 1 80 ? -5.339 -15.392 13.000 1.00 79.31 80 ASP A CA 1
ATOM 645 C C . ASP A 1 80 ? -6.399 -14.489 12.346 1.00 79.31 80 ASP A C 1
ATOM 647 O O . ASP A 1 80 ? -6.918 -13.606 13.028 1.00 79.31 80 ASP A O 1
ATOM 651 N N . PHE A 1 81 ? -6.797 -14.754 11.090 1.00 74.56 81 PHE A N 1
ATOM 652 C CA . PHE A 1 81 ? -7.882 -14.024 10.414 1.00 74.56 81 PHE A CA 1
ATOM 653 C C . PHE A 1 81 ? -9.200 -14.087 11.176 1.00 74.56 81 PHE A C 1
ATOM 655 O O . PHE A 1 81 ? -9.964 -13.133 11.161 1.00 74.56 81 PHE A O 1
ATOM 662 N N . TYR A 1 82 ? -9.478 -15.205 11.842 1.00 79.56 82 TYR A N 1
ATOM 663 C CA . TYR A 1 82 ? -10.740 -15.390 12.557 1.00 79.56 82 TYR A CA 1
ATOM 664 C C . TYR A 1 82 ? -10.692 -14.829 13.984 1.00 79.56 82 TYR A C 1
ATOM 666 O O . TYR A 1 82 ? -11.657 -14.947 14.739 1.00 79.56 82 TYR A O 1
ATOM 674 N N . MET A 1 83 ? -9.563 -14.238 14.385 1.00 83.25 83 MET A N 1
ATOM 675 C CA . MET A 1 83 ? -9.356 -13.672 15.709 1.00 83.25 83 MET A CA 1
ATOM 676 C C . MET A 1 83 ? -9.299 -12.147 15.613 1.00 83.25 83 MET A C 1
ATOM 678 O O . MET A 1 83 ? -8.224 -11.582 15.439 1.00 83.25 83 MET A O 1
ATOM 682 N N . GLU A 1 84 ? -10.435 -11.476 15.827 1.00 82.25 84 GLU A N 1
ATOM 683 C CA . GLU A 1 84 ? -10.568 -10.002 15.798 1.00 82.25 84 GLU A CA 1
ATOM 684 C C . GLU A 1 84 ? -9.491 -9.286 16.628 1.00 82.25 84 GLU A C 1
ATOM 686 O O . GLU A 1 84 ? -8.943 -8.250 16.260 1.00 82.25 84 GLU A O 1
ATOM 691 N N . ASN A 1 85 ? -9.143 -9.867 17.776 1.00 82.81 85 ASN A N 1
ATOM 692 C CA . ASN A 1 85 ? -8.126 -9.298 18.642 1.00 82.81 85 ASN A CA 1
ATOM 693 C C . ASN A 1 85 ? -6.704 -9.458 18.093 1.00 82.81 85 ASN A C 1
ATOM 695 O O . ASN A 1 85 ? -5.832 -8.766 18.584 1.00 82.81 85 ASN A O 1
ATOM 699 N N . LYS A 1 86 ? -6.424 -10.332 17.127 1.00 82.75 86 LYS A N 1
ATOM 700 C CA . LYS A 1 86 ? -5.111 -10.455 16.474 1.00 82.75 86 LYS A CA 1
ATOM 701 C C . LYS A 1 86 ? -5.080 -9.739 15.128 1.00 82.75 86 LYS A C 1
ATOM 703 O O . LYS A 1 86 ? -4.107 -9.043 14.840 1.00 82.75 86 LYS A O 1
ATOM 708 N N . CYS A 1 87 ? -6.156 -9.879 14.361 1.00 85.81 87 CYS A N 1
ATOM 709 C CA . CYS A 1 87 ? -6.372 -9.265 13.062 1.00 85.81 87 CYS A CA 1
ATOM 710 C C . CYS A 1 87 ? -7.652 -8.416 13.118 1.00 85.81 87 CYS A C 1
ATOM 712 O O . CYS A 1 87 ? -8.730 -8.930 12.839 1.00 85.81 87 CYS A O 1
ATOM 714 N N . PRO A 1 88 ? -7.560 -7.132 13.509 1.00 88.06 88 PRO A N 1
ATOM 715 C CA . PRO A 1 88 ? -8.718 -6.254 13.617 1.00 88.06 88 PRO A CA 1
ATOM 716 C C . PRO A 1 88 ? -9.392 -6.029 12.264 1.00 88.06 88 PRO A C 1
ATOM 718 O O . PRO A 1 88 ? -8.714 -5.688 11.284 1.00 88.06 88 PRO A O 1
ATOM 721 N N . HIS A 1 89 ? -10.718 -6.153 12.245 1.00 89.06 89 HIS A N 1
ATOM 722 C CA . HIS A 1 89 ? -11.578 -5.789 11.130 1.00 89.06 89 HIS A CA 1
ATOM 723 C C . HIS A 1 89 ? -11.976 -4.322 11.277 1.00 89.06 89 HIS A C 1
ATOM 725 O O . HIS A 1 89 ? -12.633 -3.896 12.232 1.00 89.06 89 HIS A O 1
ATOM 731 N N . LEU A 1 90 ? -11.561 -3.519 10.308 1.00 88.25 90 LEU A N 1
ATOM 732 C CA . LEU A 1 90 ? -11.959 -2.125 10.234 1.00 88.25 90 LEU A CA 1
ATOM 733 C C . LEU A 1 90 ? -13.418 -2.025 9.767 1.00 88.25 90 LEU A C 1
ATOM 735 O O . LEU A 1 90 ? -13.955 -2.946 9.152 1.00 88.25 90 LEU A O 1
ATOM 739 N N . LYS A 1 91 ? -14.069 -0.902 10.072 1.00 82.75 91 LYS A N 1
ATOM 740 C CA . LYS A 1 91 ? -15.464 -0.634 9.700 1.00 82.75 91 LYS A CA 1
ATOM 741 C C . LYS A 1 91 ? -15.591 0.753 9.071 1.00 82.75 91 LYS A C 1
ATOM 743 O O . LYS A 1 91 ? -14.639 1.537 9.064 1.00 82.75 91 LYS A O 1
ATOM 748 N N . ASP A 1 92 ? -16.782 1.033 8.544 1.00 82.50 92 ASP A N 1
ATOM 749 C CA . ASP A 1 92 ? -17.191 2.353 8.050 1.00 82.50 92 ASP A CA 1
ATOM 750 C C . ASP A 1 92 ? -16.274 2.916 6.953 1.00 82.50 92 ASP A C 1
ATOM 752 O O . ASP A 1 92 ? -15.744 4.026 7.034 1.00 82.50 92 ASP A O 1
ATOM 756 N N . PHE A 1 93 ? -16.081 2.120 5.900 1.00 83.50 93 PHE A N 1
ATOM 757 C CA . PHE A 1 93 ? -15.195 2.457 4.793 1.00 83.50 93 PHE A CA 1
ATOM 758 C C . PHE A 1 93 ? -15.770 3.526 3.872 1.00 83.50 93 PHE A C 1
ATOM 760 O O . PHE A 1 93 ? -16.930 3.488 3.452 1.00 83.50 93 PHE A O 1
ATOM 767 N N . ARG A 1 94 ? -14.905 4.445 3.459 1.00 85.19 94 ARG A N 1
ATOM 768 C CA . ARG A 1 94 ? -15.203 5.458 2.457 1.00 85.19 94 ARG A CA 1
ATOM 769 C C . ARG A 1 94 ? -14.126 5.486 1.391 1.00 85.19 94 ARG A C 1
ATOM 771 O O . ARG A 1 94 ? -12.982 5.824 1.678 1.00 85.19 94 ARG A O 1
ATOM 778 N N . LEU A 1 95 ? -14.513 5.266 0.139 1.00 81.75 95 LEU A N 1
ATOM 779 C CA . LEU A 1 95 ? -13.633 5.550 -0.986 1.00 81.75 95 LEU A CA 1
ATOM 780 C C . LEU A 1 95 ? -13.435 7.065 -1.157 1.00 81.75 95 LEU A C 1
ATOM 782 O O . LEU A 1 95 ? -14.392 7.848 -1.204 1.00 81.75 95 LEU A O 1
ATOM 786 N N . LEU A 1 96 ? -12.178 7.485 -1.256 1.00 76.81 96 LEU A N 1
ATOM 787 C CA . LEU A 1 96 ? -11.800 8.850 -1.579 1.00 76.81 96 LEU A CA 1
ATOM 788 C C . LEU A 1 96 ? -11.807 9.036 -3.098 1.00 76.81 96 LEU A C 1
ATOM 790 O O . LEU A 1 96 ? -10.871 8.673 -3.800 1.00 76.81 96 LEU A O 1
ATOM 794 N N . ASP A 1 97 ? -12.858 9.678 -3.596 1.00 61.75 97 ASP A N 1
ATOM 795 C CA . ASP A 1 97 ? -13.086 9.955 -5.022 1.00 61.75 97 ASP A CA 1
ATOM 796 C C . ASP A 1 97 ? -12.173 11.042 -5.634 1.00 61.75 97 ASP A C 1
ATOM 798 O O . ASP A 1 97 ? -12.447 11.555 -6.718 1.00 61.75 97 ASP A O 1
ATOM 802 N N . ARG A 1 98 ? -11.100 11.447 -4.945 1.00 53.12 98 ARG A N 1
ATOM 803 C CA . ARG A 1 98 ? -10.418 12.725 -5.214 1.00 53.12 98 ARG A CA 1
ATOM 804 C C . ARG A 1 98 ? -9.497 12.748 -6.439 1.00 53.12 98 ARG A C 1
ATOM 806 O O . ARG A 1 98 ? -9.118 13.843 -6.840 1.00 53.12 98 ARG A O 1
ATOM 813 N N . ASP A 1 99 ? -9.220 11.605 -7.065 1.00 49.50 99 ASP A N 1
ATOM 814 C CA . ASP A 1 99 ? -8.261 11.497 -8.182 1.00 49.50 99 ASP A CA 1
ATOM 815 C C . ASP A 1 99 ? -8.870 10.970 -9.494 1.00 49.50 99 ASP A C 1
ATOM 817 O O . ASP A 1 99 ? -8.160 10.540 -10.410 1.00 49.50 99 ASP A O 1
ATOM 821 N N . LYS A 1 100 ? -10.204 11.028 -9.617 1.00 51.75 100 LYS A N 1
ATOM 822 C CA . LYS A 1 100 ? -10.912 10.712 -10.863 1.00 51.75 100 LYS A CA 1
ATOM 823 C C . LYS A 1 100 ? -10.699 11.819 -11.891 1.00 51.75 100 LYS A C 1
ATOM 825 O O . LYS A 1 100 ? -11.503 12.740 -12.002 1.00 51.75 100 LYS A O 1
ATOM 830 N N . GLU A 1 101 ? -9.634 11.712 -12.669 1.00 50.56 101 GLU A N 1
ATOM 831 C CA . GLU A 1 101 ? -9.588 12.379 -13.965 1.00 50.56 101 GLU A CA 1
ATOM 832 C C . GLU A 1 101 ? -10.064 11.420 -15.053 1.00 50.56 101 GLU A C 1
ATOM 834 O O . GLU A 1 101 ? -9.539 10.317 -15.217 1.00 50.56 101 GLU A O 1
ATOM 839 N N . GLU A 1 102 ? -11.113 11.834 -15.761 1.00 49.38 102 GLU A N 1
ATOM 840 C CA . GLU A 1 102 ? -11.714 11.067 -16.846 1.00 49.38 102 GLU A CA 1
ATOM 841 C C . GLU A 1 102 ? -10.707 10.841 -17.985 1.00 49.38 102 GLU A C 1
ATOM 843 O O . GLU A 1 102 ? -9.926 11.721 -18.338 1.00 49.38 102 GLU A O 1
ATOM 848 N N . GLY A 1 103 ? -10.730 9.646 -18.583 1.00 51.03 103 GLY A N 1
ATOM 849 C CA . GLY A 1 103 ? -9.930 9.329 -19.773 1.00 51.03 103 GLY A CA 1
ATOM 850 C C . GLY A 1 103 ? -8.506 8.829 -19.513 1.00 51.03 103 GLY A C 1
ATOM 851 O O . GLY A 1 103 ? -7.821 8.468 -20.468 1.00 51.03 103 GLY A O 1
ATOM 852 N N . ILE A 1 104 ? -8.067 8.736 -18.255 1.00 54.69 104 ILE A N 1
ATOM 853 C CA . ILE A 1 104 ? -6.791 8.102 -17.902 1.00 54.69 104 ILE A CA 1
ATOM 854 C C . ILE A 1 104 ? -7.075 6.734 -17.281 1.00 54.69 104 ILE A C 1
ATOM 856 O O . ILE A 1 104 ? -7.943 6.598 -16.421 1.00 54.69 104 ILE A O 1
ATOM 860 N N . GLU A 1 105 ? -6.349 5.705 -17.727 1.00 54.38 105 GLU A N 1
ATOM 861 C CA . GLU A 1 105 ? -6.331 4.380 -17.095 1.00 54.38 105 GLU A CA 1
ATOM 862 C C . GLU A 1 105 ? -5.622 4.494 -15.729 1.00 54.38 105 GLU A C 1
ATOM 864 O O . GLU A 1 105 ? -4.459 4.116 -15.564 1.00 54.38 105 GLU A O 1
ATOM 869 N N . ASN A 1 106 ? -6.312 5.120 -14.774 1.00 56.31 106 ASN A N 1
ATOM 870 C CA . ASN A 1 106 ? -5.899 5.275 -13.389 1.00 56.31 106 ASN A CA 1
ATOM 871 C C . ASN A 1 106 ? -6.397 4.066 -12.616 1.00 56.31 106 ASN A C 1
ATOM 873 O O . ASN A 1 106 ? -7.590 3.772 -12.612 1.00 56.31 106 ASN A O 1
ATOM 877 N N . ASP A 1 107 ? -5.476 3.382 -11.952 1.00 63.03 107 ASP A N 1
ATOM 878 C CA . ASP A 1 107 ? -5.807 2.202 -11.164 1.00 63.03 107 ASP A CA 1
ATOM 879 C C . ASP A 1 107 ? -5.364 2.342 -9.712 1.00 63.03 107 ASP A C 1
ATOM 881 O O . ASP A 1 107 ? -4.972 1.383 -9.066 1.00 63.03 107 ASP A O 1
ATOM 885 N N . TRP A 1 108 ? -5.368 3.572 -9.212 1.00 72.19 108 TRP A N 1
ATOM 886 C CA . TRP A 1 108 ? -5.027 3.890 -7.836 1.00 72.19 108 TRP A CA 1
ATOM 887 C C . TRP A 1 108 ? -6.205 4.604 -7.186 1.00 72.19 108 TRP A C 1
ATOM 889 O O . TRP A 1 108 ? -6.868 5.432 -7.816 1.00 72.19 108 TRP A O 1
ATOM 899 N N . CYS A 1 109 ? -6.450 4.295 -5.921 1.00 73.19 109 CYS A N 1
ATOM 900 C CA . CYS A 1 109 ? -7.398 4.997 -5.077 1.00 73.19 109 CYS A CA 1
ATOM 901 C C . CYS A 1 109 ? -6.961 4.954 -3.611 1.00 73.19 109 CYS A C 1
ATOM 903 O O . CYS A 1 109 ? -5.981 4.305 -3.234 1.00 73.19 109 CYS A O 1
ATOM 905 N N . ALA A 1 110 ? -7.703 5.659 -2.765 1.00 81.44 110 ALA A N 1
ATOM 906 C CA . ALA A 1 110 ? -7.543 5.584 -1.325 1.00 81.44 110 ALA A CA 1
ATOM 907 C C . ALA A 1 110 ? -8.893 5.340 -0.657 1.00 81.44 110 ALA A C 1
ATOM 909 O O . ALA A 1 110 ? -9.917 5.845 -1.116 1.00 81.44 110 ALA A O 1
ATOM 910 N N . ILE A 1 111 ? -8.880 4.596 0.440 1.00 85.44 111 ILE A N 1
ATOM 911 C CA . ILE A 1 111 ? -10.031 4.371 1.306 1.00 85.44 111 ILE A CA 1
ATOM 912 C C . ILE A 1 111 ? -9.730 4.921 2.697 1.00 85.44 111 ILE A C 1
ATOM 914 O O . ILE A 1 111 ? -8.607 4.828 3.193 1.00 85.44 111 ILE A O 1
ATOM 918 N N . GLU A 1 112 ? -10.734 5.509 3.326 1.00 90.06 112 GLU A N 1
ATOM 919 C CA . GLU A 1 112 ? -10.709 5.884 4.733 1.00 90.06 112 GLU A CA 1
ATOM 920 C C . GLU A 1 112 ? -11.552 4.901 5.533 1.00 90.06 112 GLU A C 1
ATOM 922 O O . GLU A 1 112 ? -12.632 4.520 5.095 1.00 90.06 112 GLU A O 1
ATOM 927 N N . CYS A 1 113 ? -11.053 4.512 6.700 1.00 90.94 113 CYS A N 1
ATOM 928 C CA . CYS A 1 113 ? -11.757 3.669 7.660 1.00 90.94 113 CYS A CA 1
ATOM 929 C C . CYS A 1 113 ? -11.763 4.407 8.990 1.00 90.94 113 CYS A C 1
ATOM 931 O O . CYS A 1 113 ? -10.734 4.973 9.380 1.00 90.94 113 CYS A O 1
ATOM 933 N N . GLU A 1 114 ? -12.889 4.399 9.687 1.00 90.88 114 GLU A N 1
ATOM 934 C CA . GLU A 1 114 ? -12.978 5.023 10.997 1.00 90.88 114 GLU A CA 1
ATOM 935 C C . GLU A 1 114 ? -12.834 3.978 12.103 1.00 90.88 114 GLU A C 1
ATOM 937 O O . GLU A 1 114 ? -13.394 2.886 12.034 1.00 90.88 114 GLU A O 1
ATOM 942 N N . VAL A 1 115 ? -12.043 4.304 13.124 1.00 91.25 115 VAL A N 1
ATOM 943 C CA . VAL A 1 115 ? -11.759 3.412 14.250 1.00 91.25 115 VAL A CA 1
ATOM 944 C C . VAL A 1 115 ? -11.915 4.144 15.568 1.00 91.25 115 VAL A C 1
ATOM 946 O O . VAL A 1 115 ? -11.594 5.328 15.673 1.00 91.25 115 VAL A O 1
ATOM 949 N N . ASN A 1 116 ? -12.374 3.426 16.591 1.00 90.12 116 ASN A N 1
ATOM 950 C CA . ASN A 1 116 ? -12.350 3.940 17.953 1.00 90.12 116 ASN A CA 1
ATOM 951 C C . ASN A 1 116 ? -10.897 3.939 18.470 1.00 90.12 116 ASN A C 1
ATOM 953 O O . ASN A 1 116 ? -10.175 2.950 18.308 1.00 90.12 116 ASN A O 1
ATOM 957 N N . CYS A 1 117 ? -10.470 5.037 19.085 1.00 88.25 117 CYS A N 1
ATOM 958 C CA . CYS A 1 117 ? -9.149 5.201 19.677 1.00 88.25 117 CYS A CA 1
ATOM 959 C C . CYS A 1 117 ? -8.866 4.182 20.784 1.00 88.25 117 CYS A C 1
ATOM 961 O O . CYS A 1 117 ? -7.705 3.841 20.953 1.00 88.25 117 CYS A O 1
ATOM 963 N N . ASP A 1 118 ? -9.877 3.650 21.469 1.00 87.81 118 ASP A N 1
ATOM 964 C CA . ASP A 1 118 ? -9.761 2.624 22.513 1.00 87.81 118 ASP A CA 1
ATOM 965 C C . ASP A 1 118 ? -9.715 1.194 21.956 1.00 87.81 118 ASP A C 1
ATOM 967 O O . ASP A 1 118 ? -9.624 0.228 22.717 1.00 87.81 118 ASP A O 1
ATOM 971 N N . SER A 1 119 ? -9.749 1.032 20.628 1.00 86.81 119 SER A N 1
ATOM 972 C CA . SER A 1 119 ? -9.604 -0.280 19.994 1.00 86.81 119 SER A CA 1
ATOM 973 C C . SER A 1 119 ? -8.288 -0.927 20.418 1.00 86.81 119 SER A C 1
ATOM 975 O O . SER A 1 119 ? -7.226 -0.298 20.396 1.00 86.81 119 SER A O 1
ATOM 977 N N . VAL A 1 120 ? -8.345 -2.206 20.777 1.00 89.56 120 VAL A N 1
ATOM 978 C CA . VAL A 1 120 ? -7.179 -2.979 21.214 1.00 89.56 120 VAL A CA 1
ATOM 979 C C . VAL A 1 120 ? -6.944 -4.172 20.307 1.00 89.56 120 VAL A C 1
ATOM 981 O O . VAL A 1 120 ? -7.883 -4.794 19.821 1.00 89.56 120 VAL A O 1
ATOM 984 N N . TYR A 1 121 ? -5.678 -4.530 20.141 1.00 88.00 121 TYR A N 1
ATOM 985 C CA . TYR A 1 121 ? -5.250 -5.756 19.478 1.00 88.00 121 TYR A CA 1
ATOM 986 C C . TYR A 1 121 ? -4.231 -6.491 20.357 1.00 88.00 121 TYR A C 1
ATOM 988 O O . TYR A 1 121 ? -3.758 -5.965 21.363 1.00 88.00 121 TYR A O 1
ATOM 996 N N . LYS A 1 122 ? -3.922 -7.735 20.014 1.00 85.81 122 LYS A N 1
ATOM 997 C CA . LYS A 1 122 ? -3.097 -8.672 20.757 1.00 85.81 122 LYS A CA 1
ATOM 998 C C . LYS A 1 122 ? -1.943 -9.097 19.869 1.00 85.81 122 LYS A C 1
ATOM 1000 O O . LYS A 1 122 ? -2.138 -9.769 18.861 1.00 85.81 122 LYS A O 1
ATOM 1005 N N . THR A 1 123 ? -0.733 -8.777 20.301 1.00 81.62 123 THR A N 1
ATOM 1006 C CA . THR A 1 123 ? 0.502 -9.236 19.664 1.00 81.62 123 THR A CA 1
ATOM 1007 C C . THR A 1 123 ? 1.354 -9.945 20.703 1.00 81.62 123 THR A C 1
ATOM 1009 O O . THR A 1 123 ? 1.517 -9.450 21.816 1.00 81.62 123 THR A O 1
ATOM 1012 N N . ASN A 1 124 ? 1.852 -11.142 20.384 1.00 81.50 124 ASN A N 1
ATOM 1013 C CA . ASN A 1 124 ? 2.694 -11.943 21.285 1.00 81.50 124 ASN A CA 1
ATOM 1014 C C . ASN A 1 124 ? 2.115 -12.111 22.704 1.00 81.50 124 ASN A C 1
ATOM 1016 O O . ASN A 1 124 ? 2.832 -12.033 23.696 1.00 81.50 124 ASN A O 1
ATOM 1020 N N . GLY A 1 125 ? 0.797 -12.294 22.823 1.00 83.69 125 GLY A N 1
ATOM 1021 C CA . GLY A 1 125 ? 0.148 -12.446 24.130 1.00 83.69 125 GLY A CA 1
ATOM 1022 C C . GLY A 1 125 ? -0.299 -11.139 24.795 1.00 83.69 125 GLY A C 1
ATOM 1023 O O . GLY A 1 125 ? -1.170 -11.190 25.660 1.00 83.69 125 GLY A O 1
ATOM 1024 N N . VAL A 1 126 ? 0.213 -9.986 24.363 1.00 87.19 126 VAL A N 1
ATOM 1025 C CA . VAL A 1 126 ? 0.022 -8.686 25.021 1.00 87.19 126 VAL A CA 1
ATOM 1026 C C . VAL A 1 126 ? -1.057 -7.872 24.312 1.00 87.19 126 VAL A C 1
ATOM 1028 O O . VAL A 1 126 ? -1.024 -7.746 23.090 1.00 87.19 126 VAL A O 1
ATOM 1031 N N . LYS A 1 127 ? -2.011 -7.314 25.073 1.00 91.44 127 LYS A N 1
ATOM 1032 C CA . LYS A 1 127 ? -3.006 -6.364 24.551 1.00 91.44 127 LYS A CA 1
ATOM 1033 C C . LYS A 1 127 ? -2.383 -4.975 24.415 1.00 91.44 127 LYS A C 1
ATOM 1035 O O . LYS A 1 127 ? -1.730 -4.493 25.337 1.00 91.44 127 LYS A O 1
ATOM 1040 N N . THR A 1 128 ? -2.615 -4.314 23.293 1.00 90.12 128 THR A N 1
ATOM 1041 C CA . THR A 1 128 ? -2.062 -2.996 22.980 1.00 90.12 128 THR A CA 1
ATOM 1042 C C . THR A 1 128 ? -3.115 -2.151 22.278 1.00 90.12 128 THR A C 1
ATOM 1044 O O . THR A 1 128 ? -3.940 -2.671 21.530 1.00 90.12 128 THR A O 1
ATOM 1047 N N . ASN A 1 129 ? -3.089 -0.842 22.521 1.00 93.00 129 ASN A N 1
ATOM 1048 C CA . ASN A 1 129 ? -3.929 0.110 21.808 1.00 93.00 129 ASN A CA 1
ATOM 1049 C C . ASN A 1 129 ? -3.579 0.118 20.309 1.00 93.00 129 ASN A C 1
ATOM 1051 O O . ASN A 1 129 ? -2.417 0.312 19.939 1.00 93.00 129 ASN A O 1
ATOM 1055 N N . LEU A 1 130 ? -4.581 -0.110 19.460 1.00 91.19 130 LEU A N 1
ATOM 1056 C CA . LEU A 1 130 ? -4.427 -0.254 18.016 1.00 91.19 130 LEU A CA 1
ATOM 1057 C C . LEU A 1 130 ? -3.891 1.025 17.373 1.00 91.19 130 LEU A C 1
ATOM 1059 O O . LEU A 1 130 ? -2.906 0.972 16.638 1.00 91.19 130 LEU A O 1
ATOM 1063 N N . VAL A 1 131 ? -4.518 2.168 17.661 1.00 93.00 131 VAL A N 1
ATOM 1064 C CA . VAL A 1 131 ? -4.166 3.442 17.022 1.00 93.00 131 VAL A CA 1
ATOM 1065 C C . VAL A 1 131 ? -2.754 3.862 17.419 1.00 93.00 131 VAL A C 1
ATOM 1067 O O . VAL A 1 131 ? -1.949 4.152 16.538 1.00 93.00 131 VAL A O 1
ATOM 1070 N N . ASN A 1 132 ? -2.413 3.793 18.711 1.00 92.50 132 ASN A N 1
ATOM 1071 C CA . ASN A 1 132 ? -1.069 4.118 19.199 1.00 92.50 132 ASN A CA 1
ATOM 1072 C C . ASN A 1 132 ? 0.000 3.234 18.537 1.00 92.50 132 ASN A C 1
ATOM 1074 O O . ASN A 1 132 ? 1.063 3.716 18.152 1.00 92.50 132 ASN A O 1
ATOM 1078 N N . ALA A 1 133 ? -0.269 1.932 18.398 1.00 91.25 133 ALA A N 1
ATOM 1079 C CA . ALA A 1 133 ? 0.683 1.018 17.779 1.00 91.25 133 ALA A CA 1
ATOM 1080 C C . ALA A 1 133 ? 0.866 1.289 16.284 1.00 91.25 133 ALA A C 1
ATOM 1082 O O . ALA A 1 133 ? 1.994 1.289 15.796 1.00 91.25 133 ALA A O 1
ATOM 1083 N N . LEU A 1 134 ? -0.225 1.533 15.554 1.00 91.81 134 LEU A N 1
ATOM 1084 C CA . LEU A 1 134 ? -0.161 1.871 14.135 1.00 91.81 134 LEU A CA 1
ATOM 1085 C C . LEU A 1 134 ? 0.561 3.202 13.901 1.00 91.81 134 LEU A C 1
ATOM 1087 O O . LEU A 1 134 ? 1.354 3.290 12.966 1.00 91.81 134 LEU A O 1
ATOM 1091 N N . GLU A 1 135 ? 0.329 4.211 14.745 1.00 92.81 135 GLU A N 1
ATOM 1092 C CA . GLU A 1 135 ? 1.061 5.485 14.706 1.00 92.81 135 GLU A CA 1
ATOM 1093 C C . GLU A 1 135 ? 2.557 5.251 14.892 1.00 92.81 135 GLU A C 1
ATOM 1095 O O . GLU A 1 135 ? 3.343 5.656 14.036 1.00 92.81 135 GLU A O 1
ATOM 1100 N N . HIS A 1 136 ? 2.935 4.501 15.928 1.00 92.31 136 HIS A N 1
ATOM 1101 C CA . HIS A 1 136 ? 4.326 4.146 16.179 1.00 92.31 136 HIS A CA 1
ATOM 1102 C C . HIS A 1 136 ? 4.961 3.416 14.983 1.00 92.31 136 HIS A C 1
ATOM 1104 O O . HIS A 1 136 ? 6.033 3.801 14.517 1.00 92.31 136 HIS A O 1
ATOM 1110 N N . TYR A 1 137 ? 4.285 2.408 14.420 1.00 91.06 137 TYR A N 1
ATOM 1111 C CA . TYR A 1 137 ? 4.784 1.693 13.243 1.00 91.06 137 TYR A CA 1
ATOM 1112 C C . TYR A 1 137 ? 4.908 2.586 12.007 1.00 91.06 137 TYR A C 1
ATOM 1114 O O . TYR A 1 137 ? 5.843 2.410 11.221 1.00 91.06 137 TYR A O 1
ATOM 1122 N N . LEU A 1 138 ? 3.976 3.519 11.811 1.00 89.19 138 LEU A N 1
ATOM 1123 C CA . LEU A 1 138 ? 3.981 4.440 10.681 1.00 89.19 138 LEU A CA 1
ATOM 1124 C C . LEU A 1 138 ? 5.110 5.469 10.805 1.00 89.19 138 LEU A C 1
ATOM 1126 O O . LEU A 1 138 ? 5.770 5.773 9.811 1.00 89.19 138 LEU A O 1
ATOM 1130 N N . GLU A 1 139 ? 5.361 5.981 12.007 1.00 89.06 139 GLU A N 1
ATOM 1131 C CA . GLU A 1 139 ? 6.496 6.860 12.300 1.00 89.06 139 GLU A CA 1
ATOM 1132 C C . GLU A 1 139 ? 7.829 6.145 12.080 1.00 89.06 139 GLU A C 1
ATOM 1134 O O . GLU A 1 139 ? 8.694 6.661 11.369 1.00 89.06 139 GLU A O 1
ATOM 1139 N N . ASP A 1 140 ? 7.972 4.927 12.605 1.00 90.00 140 ASP A N 1
ATOM 1140 C CA . ASP A 1 140 ? 9.174 4.117 12.418 1.00 90.00 140 ASP A CA 1
ATOM 1141 C C . ASP A 1 140 ? 9.429 3.790 10.947 1.00 90.00 140 ASP A C 1
ATOM 1143 O O . ASP A 1 140 ? 10.571 3.824 10.480 1.00 90.00 140 ASP A O 1
ATOM 1147 N N . TYR A 1 141 ? 8.366 3.492 10.200 1.00 86.19 141 TYR A N 1
ATOM 1148 C CA . TYR A 1 141 ? 8.439 3.289 8.761 1.00 86.19 141 TYR A CA 1
ATOM 1149 C C . TYR A 1 141 ? 8.945 4.545 8.047 1.00 86.19 141 TYR A C 1
ATOM 1151 O O . TYR A 1 141 ? 9.959 4.468 7.353 1.00 86.19 141 TYR A O 1
ATOM 1159 N N . LYS A 1 142 ? 8.323 5.707 8.284 1.00 83.75 142 LYS A N 1
ATOM 1160 C CA . LYS A 1 142 ? 8.731 6.991 7.685 1.00 83.75 142 LYS A CA 1
ATOM 1161 C C . LYS A 1 142 ? 10.169 7.365 8.034 1.00 83.75 142 LYS A C 1
ATOM 1163 O O . LYS A 1 142 ? 10.915 7.847 7.181 1.00 83.75 142 LYS A O 1
ATOM 1168 N N . ARG A 1 143 ? 10.585 7.121 9.279 1.00 87.31 143 ARG A N 1
ATOM 1169 C CA . ARG A 1 143 ? 11.957 7.352 9.739 1.00 87.31 143 ARG A CA 1
ATOM 1170 C C . ARG A 1 143 ? 12.951 6.467 8.987 1.00 87.31 143 ARG A C 1
ATOM 1172 O O . ARG A 1 143 ? 13.891 6.995 8.401 1.00 87.31 143 ARG A O 1
ATOM 1179 N N . LYS A 1 144 ? 12.719 5.151 8.939 1.00 86.00 144 LYS A N 1
ATOM 1180 C CA . LYS A 1 144 ? 13.583 4.206 8.205 1.00 86.00 144 LYS A CA 1
ATOM 1181 C C . LYS A 1 144 ? 13.642 4.528 6.716 1.00 86.00 144 LYS A C 1
ATOM 1183 O O . LYS A 1 144 ? 14.703 4.453 6.110 1.00 86.00 144 LYS A O 1
ATOM 1188 N N . GLN A 1 145 ? 12.521 4.914 6.120 1.00 78.81 145 GLN A N 1
ATOM 1189 C CA . GLN A 1 145 ? 12.496 5.346 4.729 1.00 78.81 145 GLN A CA 1
ATOM 1190 C C . GLN A 1 145 ? 13.343 6.598 4.491 1.00 78.81 145 GLN A C 1
ATOM 1192 O O . GLN A 1 145 ? 14.099 6.646 3.522 1.00 78.81 145 GLN A O 1
ATOM 1197 N N . LYS A 1 146 ? 13.266 7.590 5.386 1.00 79.25 146 LYS A N 1
ATOM 1198 C CA . LYS A 1 146 ? 14.145 8.762 5.342 1.00 79.25 146 LYS A CA 1
ATOM 1199 C C . LYS A 1 146 ? 15.614 8.361 5.463 1.00 79.25 146 LYS A C 1
ATOM 1201 O O . LYS A 1 146 ? 16.414 8.820 4.662 1.00 79.25 146 LYS A O 1
ATOM 1206 N N . GLU A 1 147 ? 15.969 7.483 6.396 1.00 83.50 147 GLU A N 1
ATOM 1207 C CA . GLU A 1 147 ? 17.346 6.982 6.553 1.00 83.50 147 GLU A CA 1
ATOM 1208 C C . GLU A 1 147 ? 17.860 6.300 5.274 1.00 83.50 147 GLU A C 1
ATOM 1210 O O . GLU A 1 147 ? 18.976 6.569 4.834 1.00 83.50 147 GLU A O 1
ATOM 1215 N N . ILE A 1 148 ? 17.029 5.468 4.638 1.00 79.69 148 ILE A N 1
ATOM 1216 C CA . ILE A 1 148 ? 17.337 4.806 3.362 1.00 79.69 148 ILE A CA 1
ATOM 1217 C C . ILE A 1 148 ? 17.480 5.836 2.229 1.00 79.69 148 ILE A C 1
ATOM 1219 O O . ILE A 1 148 ? 18.402 5.750 1.424 1.00 79.69 148 ILE A O 1
ATOM 1223 N N . TYR A 1 149 ? 16.590 6.828 2.147 1.00 76.94 149 TYR A N 1
ATOM 1224 C CA . TYR A 1 149 ? 16.709 7.904 1.159 1.00 76.94 149 TYR A CA 1
ATOM 1225 C C . TYR A 1 149 ? 18.020 8.678 1.323 1.00 76.94 149 TYR A C 1
ATOM 1227 O O . TYR A 1 149 ? 18.746 8.882 0.356 1.00 76.94 149 TYR A O 1
ATOM 1235 N N . GLU A 1 150 ? 18.326 9.090 2.550 1.00 79.06 150 GLU A N 1
ATOM 1236 C CA . GLU A 1 150 ? 19.509 9.879 2.886 1.00 79.06 150 GLU A CA 1
ATOM 1237 C C . GLU A 1 150 ? 20.810 9.108 2.643 1.00 79.06 150 GLU A C 1
ATOM 1239 O O . GLU A 1 150 ? 21.793 9.699 2.198 1.00 79.06 150 GLU A O 1
ATOM 1244 N N . SER A 1 151 ? 20.815 7.792 2.878 1.00 78.31 151 SER A N 1
ATOM 1245 C CA . SER A 1 151 ? 21.974 6.956 2.564 1.00 78.31 151 SER A CA 1
ATOM 1246 C C . SER A 1 151 ? 22.163 6.788 1.059 1.00 78.31 151 SER A C 1
ATOM 1248 O O . SER A 1 151 ? 23.291 6.822 0.585 1.00 78.31 151 SER A O 1
ATOM 1250 N N . ILE A 1 152 ? 21.082 6.674 0.285 1.00 75.88 152 ILE A N 1
ATOM 1251 C CA . ILE A 1 152 ? 21.162 6.449 -1.162 1.00 75.88 152 ILE A CA 1
ATOM 1252 C C . ILE A 1 152 ? 21.386 7.737 -1.954 1.00 75.88 152 ILE A C 1
ATOM 1254 O O . ILE A 1 152 ? 22.088 7.693 -2.956 1.00 75.88 152 ILE A O 1
ATOM 1258 N N . LYS A 1 153 ? 20.840 8.886 -1.540 1.00 71.81 153 LYS A N 1
ATOM 1259 C CA . LYS A 1 153 ? 20.903 10.124 -2.342 1.00 71.81 153 LYS A CA 1
ATOM 1260 C C . LYS A 1 153 ? 22.335 10.602 -2.632 1.00 71.81 153 LYS A C 1
ATOM 1262 O O . LYS A 1 153 ? 22.547 11.307 -3.610 1.00 71.81 153 LYS A O 1
ATOM 1267 N N . ASN A 1 154 ? 23.295 10.211 -1.788 1.00 66.44 154 ASN A N 1
ATOM 1268 C CA . ASN A 1 154 ? 24.712 10.570 -1.905 1.00 66.44 154 ASN A CA 1
ATOM 1269 C C . ASN A 1 154 ? 25.595 9.419 -2.422 1.00 66.44 154 ASN A C 1
ATOM 1271 O O . ASN A 1 154 ? 26.787 9.622 -2.640 1.00 66.44 154 ASN A O 1
ATOM 1275 N N . ILE A 1 155 ? 25.043 8.214 -2.596 1.00 64.19 155 ILE A N 1
ATOM 1276 C CA . ILE A 1 155 ? 25.766 7.048 -3.113 1.00 64.19 155 ILE A CA 1
ATOM 1277 C C . ILE A 1 155 ? 25.289 6.803 -4.546 1.00 64.19 155 ILE A C 1
ATOM 1279 O O . ILE A 1 155 ? 24.097 6.840 -4.835 1.00 64.19 155 ILE A O 1
ATOM 1283 N N . THR A 1 156 ? 26.206 6.480 -5.454 1.00 54.81 156 THR A N 1
ATOM 1284 C CA . THR A 1 156 ? 25.934 6.101 -6.853 1.00 54.81 156 THR A CA 1
ATOM 1285 C C . THR A 1 156 ? 25.206 4.743 -6.990 1.00 54.81 156 THR A C 1
ATOM 1287 O O . THR A 1 156 ? 25.460 3.985 -7.920 1.00 54.81 156 THR A O 1
ATOM 1290 N N . ILE A 1 157 ? 24.281 4.414 -6.078 1.00 52.59 157 ILE A N 1
ATOM 1291 C CA . ILE A 1 157 ? 23.328 3.288 -6.179 1.00 52.59 157 ILE A CA 1
ATOM 1292 C C . ILE A 1 157 ? 22.342 3.513 -7.343 1.00 52.59 157 ILE A C 1
ATOM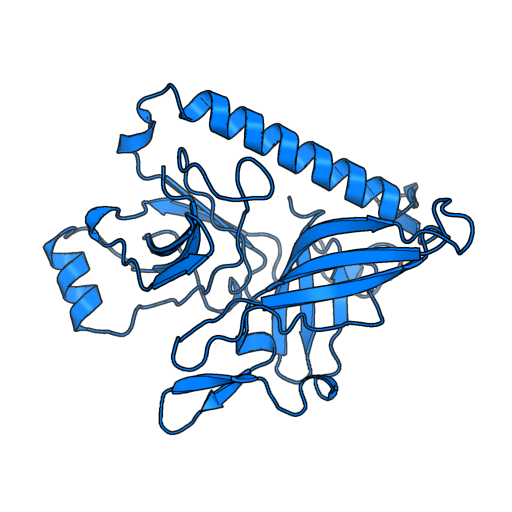 1294 O O . ILE A 1 157 ? 21.648 2.591 -7.767 1.00 52.59 157 ILE A O 1
ATOM 1298 N N . SER A 1 158 ? 22.328 4.715 -7.935 1.00 55.44 158 SER A N 1
ATOM 1299 C CA . SER A 1 158 ? 21.565 5.045 -9.144 1.00 55.44 158 SER A CA 1
ATOM 1300 C C . SER A 1 158 ? 21.799 4.088 -10.323 1.00 55.44 158 SER A C 1
ATOM 1302 O O . SER A 1 158 ? 20.944 4.008 -11.200 1.00 55.44 158 SER A O 1
ATOM 1304 N N . ASN A 1 159 ? 22.906 3.336 -10.343 1.00 61.47 159 ASN A N 1
ATOM 1305 C CA . ASN A 1 159 ? 23.217 2.401 -11.427 1.00 61.47 159 ASN A CA 1
ATOM 1306 C C . ASN A 1 159 ? 22.613 0.997 -11.252 1.00 61.47 159 ASN A C 1
ATOM 1308 O O . ASN A 1 159 ? 22.445 0.289 -12.247 1.00 61.47 159 ASN A O 1
ATOM 1312 N N . ASP A 1 160 ? 22.249 0.588 -10.033 1.00 71.88 160 ASP A N 1
ATOM 1313 C CA . ASP A 1 160 ? 21.793 -0.788 -9.781 1.00 71.88 160 ASP A CA 1
ATOM 1314 C C . ASP A 1 160 ? 20.334 -1.016 -10.189 1.00 71.88 160 ASP A C 1
ATOM 1316 O O . ASP A 1 160 ? 19.892 -2.160 -10.324 1.00 71.88 160 ASP A O 1
ATOM 1320 N N . ASN A 1 161 ? 19.592 0.077 -10.410 1.00 81.69 161 ASN A N 1
ATOM 1321 C CA . ASN A 1 161 ? 18.172 0.088 -10.754 1.00 81.69 161 ASN A CA 1
ATOM 1322 C C . ASN A 1 161 ? 17.338 -0.859 -9.879 1.00 81.69 161 ASN A C 1
ATOM 1324 O O . ASN A 1 161 ? 16.401 -1.487 -10.362 1.00 81.69 161 ASN A O 1
ATOM 1328 N N . LEU A 1 162 ? 17.691 -1.021 -8.605 1.00 85.50 162 LEU A N 1
ATOM 1329 C CA . LEU A 1 162 ? 17.044 -1.977 -7.713 1.00 85.50 162 LEU A CA 1
ATOM 1330 C C . LEU A 1 162 ? 15.548 -1.667 -7.577 1.00 85.50 162 LEU A C 1
ATOM 1332 O O . LEU A 1 162 ? 15.148 -0.519 -7.395 1.00 85.50 162 LEU A O 1
ATOM 1336 N N . VAL A 1 163 ? 14.716 -2.704 -7.608 1.00 86.00 163 VAL A N 1
ATOM 1337 C CA . VAL A 1 163 ? 13.300 -2.600 -7.258 1.00 86.00 163 VAL A CA 1
ATOM 1338 C C . VAL A 1 163 ? 12.928 -3.683 -6.255 1.00 86.00 163 VAL A C 1
ATOM 1340 O O . VAL A 1 163 ? 13.283 -4.851 -6.423 1.00 86.00 163 VAL A O 1
ATOM 1343 N N . VAL A 1 164 ? 12.223 -3.296 -5.195 1.00 86.56 164 VAL A N 1
ATOM 1344 C CA . VAL A 1 164 ? 11.734 -4.212 -4.158 1.00 86.56 164 VAL A CA 1
ATOM 1345 C C . VAL A 1 164 ? 10.226 -4.057 -4.039 1.00 86.56 164 VAL A C 1
ATOM 1347 O O . VAL A 1 164 ? 9.711 -2.947 -4.009 1.00 86.56 164 VAL A O 1
ATOM 1350 N N . ILE A 1 165 ? 9.501 -5.165 -3.987 1.00 85.44 165 ILE A N 1
ATOM 1351 C CA . ILE A 1 165 ? 8.038 -5.202 -3.951 1.00 85.44 165 ILE A CA 1
ATOM 1352 C C . ILE A 1 165 ? 7.642 -6.088 -2.788 1.00 85.44 165 ILE A C 1
ATOM 1354 O O . ILE A 1 165 ? 8.135 -7.211 -2.678 1.00 85.44 165 ILE A O 1
ATOM 1358 N N . ILE A 1 166 ? 6.792 -5.580 -1.900 1.00 84.44 166 ILE A N 1
ATOM 1359 C CA . ILE A 1 166 ? 6.435 -6.289 -0.669 1.00 84.44 166 ILE A CA 1
ATOM 1360 C C . ILE A 1 166 ? 4.922 -6.352 -0.568 1.00 84.44 166 ILE A C 1
ATOM 1362 O O . ILE A 1 166 ? 4.283 -5.312 -0.472 1.00 84.44 166 ILE A O 1
ATOM 1366 N N . GLY A 1 167 ? 4.367 -7.560 -0.595 1.00 81.00 167 GLY A N 1
ATOM 1367 C CA . GLY A 1 167 ? 2.930 -7.772 -0.753 1.00 81.00 167 GLY A CA 1
ATOM 1368 C C . GLY A 1 167 ? 2.437 -9.098 -0.194 1.00 81.00 167 GLY A C 1
ATOM 1369 O O . GLY A 1 167 ? 3.226 -9.926 0.259 1.00 81.00 167 GLY A O 1
ATOM 1370 N N . HIS A 1 168 ? 1.124 -9.311 -0.264 1.00 81.50 168 HIS A N 1
ATOM 1371 C CA . HIS A 1 168 ? 0.451 -10.548 0.155 1.00 81.50 168 HIS A CA 1
ATOM 1372 C C . HIS A 1 168 ? -0.287 -11.168 -1.038 1.00 81.50 168 HIS A C 1
ATOM 1374 O O . HIS A 1 168 ? -1.518 -11.117 -1.111 1.00 81.50 168 HIS A O 1
ATOM 1380 N N . PRO A 1 169 ? 0.446 -11.721 -2.024 1.00 82.88 169 PRO A N 1
ATOM 1381 C CA . PRO A 1 169 ? -0.153 -12.187 -3.262 1.00 82.88 169 PRO A CA 1
ATOM 1382 C C . PRO A 1 169 ? -1.215 -13.250 -3.012 1.00 82.88 169 PRO A C 1
ATOM 1384 O O . PRO A 1 169 ? -0.910 -14.325 -2.498 1.00 82.88 169 PRO A O 1
ATOM 1387 N N . HIS A 1 170 ? -2.450 -12.966 -3.433 1.00 79.94 170 HIS A N 1
ATOM 1388 C CA . HIS A 1 170 ? -3.593 -13.872 -3.266 1.00 79.94 170 HIS A CA 1
ATOM 1389 C C . HIS A 1 170 ? -3.881 -14.216 -1.793 1.00 79.94 170 HIS A C 1
ATOM 1391 O O . HIS A 1 170 ? -4.196 -15.364 -1.489 1.00 79.94 170 HIS A O 1
ATOM 1397 N N . GLY A 1 171 ? -3.684 -13.258 -0.879 1.00 73.06 171 GLY A N 1
ATOM 1398 C CA . GLY A 1 171 ? -3.933 -13.450 0.555 1.00 73.06 171 GLY A CA 1
ATOM 1399 C C . GLY A 1 171 ? -2.956 -14.404 1.244 1.00 73.06 171 GLY A C 1
ATOM 1400 O O . GLY A 1 171 ? -3.236 -14.893 2.331 1.00 73.06 171 GLY A O 1
ATOM 1401 N N . ARG A 1 172 ? -1.814 -14.706 0.614 1.00 78.50 172 ARG A N 1
ATOM 1402 C CA . ARG A 1 172 ? -0.766 -15.563 1.186 1.00 78.50 172 ARG A CA 1
ATOM 1403 C C . ARG A 1 172 ? 0.144 -14.782 2.144 1.00 78.50 172 ARG A C 1
ATOM 1405 O O . ARG A 1 172 ? 0.131 -13.547 2.114 1.00 78.50 172 ARG A O 1
ATOM 1412 N N . PRO A 1 173 ? 0.966 -15.474 2.962 1.00 79.94 173 PRO A N 1
ATOM 1413 C CA . PRO A 1 173 ? 1.972 -14.821 3.792 1.00 79.94 173 PRO A CA 1
ATOM 1414 C C . PRO A 1 173 ? 2.835 -13.851 2.990 1.00 79.94 173 PRO A C 1
ATOM 1416 O O . PRO A 1 173 ? 3.079 -14.071 1.797 1.00 79.94 173 PRO A O 1
ATOM 1419 N N . LYS A 1 174 ? 3.314 -12.802 3.664 1.00 83.31 174 LYS A N 1
ATOM 1420 C CA . LYS A 1 174 ? 4.083 -11.717 3.049 1.00 83.31 174 LYS A CA 1
ATOM 1421 C C . LYS A 1 174 ? 5.189 -12.264 2.147 1.00 83.31 174 LYS A C 1
ATOM 1423 O O . LYS A 1 174 ? 6.028 -13.049 2.584 1.00 83.31 174 LYS A O 1
ATOM 1428 N N . GLN A 1 175 ? 5.220 -11.797 0.908 1.00 86.75 175 GLN A N 1
ATOM 1429 C CA . GLN A 1 175 ? 6.270 -12.093 -0.056 1.00 86.75 175 GLN A CA 1
ATOM 1430 C C . GLN A 1 175 ? 7.087 -10.834 -0.335 1.00 86.75 175 GLN A C 1
ATOM 1432 O O . GLN A 1 175 ? 6.554 -9.724 -0.387 1.00 86.75 175 GLN A O 1
ATOM 1437 N N . VAL A 1 176 ? 8.390 -11.021 -0.538 1.00 89.75 176 VAL A N 1
ATOM 1438 C CA . VAL A 1 176 ? 9.312 -9.969 -0.972 1.00 89.75 176 VAL A CA 1
ATOM 1439 C C . VAL A 1 176 ? 9.844 -10.364 -2.339 1.00 89.75 176 VAL A C 1
ATOM 1441 O O . VAL A 1 176 ? 10.471 -11.409 -2.489 1.00 89.75 176 VAL A O 1
ATOM 1444 N N . SER A 1 177 ? 9.584 -9.528 -3.335 1.00 90.06 177 SER A N 1
ATOM 1445 C CA . SER A 1 177 ? 10.084 -9.705 -4.693 1.00 90.06 177 SER A CA 1
ATOM 1446 C C . SER A 1 177 ? 11.134 -8.647 -4.972 1.00 90.06 177 SER A C 1
ATOM 1448 O O . SER A 1 177 ? 10.902 -7.461 -4.752 1.00 90.06 177 SER A O 1
ATOM 1450 N N . VAL A 1 178 ? 12.295 -9.082 -5.445 1.00 91.31 178 VAL A N 1
ATOM 1451 C CA . VAL A 1 178 ? 13.433 -8.214 -5.744 1.00 91.31 178 VAL A CA 1
ATOM 1452 C C . VAL A 1 178 ? 13.767 -8.359 -7.219 1.00 91.31 178 VAL A C 1
ATOM 1454 O O . VAL A 1 178 ? 13.718 -9.461 -7.763 1.00 91.31 178 VAL A O 1
ATOM 1457 N N . GLY A 1 179 ? 14.094 -7.249 -7.863 1.00 89.12 179 GLY A N 1
ATOM 1458 C CA . GLY A 1 179 ? 14.518 -7.228 -9.254 1.00 89.12 179 GLY A CA 1
ATOM 1459 C C . GLY A 1 179 ? 15.171 -5.904 -9.610 1.00 89.12 179 GLY A C 1
ATOM 1460 O O . GLY A 1 179 ? 15.688 -5.189 -8.748 1.00 89.12 179 GLY A O 1
ATOM 1461 N N . ARG A 1 180 ? 15.089 -5.555 -10.885 1.00 87.19 180 ARG A N 1
ATOM 1462 C CA . ARG A 1 180 ? 15.568 -4.312 -11.467 1.00 87.19 180 ARG A CA 1
ATOM 1463 C C . ARG A 1 180 ? 14.432 -3.590 -12.173 1.00 87.19 180 ARG A C 1
ATOM 1465 O O . ARG A 1 180 ? 13.612 -4.219 -12.841 1.00 87.19 180 ARG A O 1
ATOM 1472 N N . HIS A 1 181 ? 14.373 -2.273 -12.027 1.00 85.06 181 HIS A N 1
ATOM 1473 C CA . HIS A 1 181 ? 13.567 -1.415 -12.879 1.00 85.06 181 HIS A CA 1
ATOM 1474 C C . HIS A 1 181 ? 14.372 -0.962 -14.104 1.00 85.06 181 HIS A C 1
ATOM 1476 O O . HIS A 1 181 ? 15.593 -1.062 -14.152 1.00 85.06 181 HIS A O 1
ATOM 1482 N N . TYR A 1 182 ? 13.682 -0.451 -15.118 1.00 83.56 182 TYR A N 1
ATOM 1483 C CA . TYR A 1 182 ? 14.294 -0.077 -16.391 1.00 83.56 182 TYR A CA 1
ATOM 1484 C C . TYR A 1 182 ? 14.004 1.397 -16.705 1.00 83.56 182 TYR A C 1
ATOM 1486 O O . TYR A 1 182 ? 12.952 1.699 -17.275 1.00 83.56 182 TYR A O 1
ATOM 1494 N N . PRO A 1 183 ? 14.902 2.336 -16.338 1.00 77.56 183 PRO A N 1
ATOM 1495 C CA . PRO A 1 183 ? 14.669 3.776 -16.491 1.00 77.56 183 PRO A CA 1
ATOM 1496 C C . PRO A 1 183 ? 14.348 4.203 -17.925 1.00 77.56 183 PRO A C 1
ATOM 1498 O O . PRO A 1 183 ? 13.481 5.045 -18.130 1.00 77.56 183 PRO A O 1
ATOM 1501 N N . LEU A 1 184 ? 14.985 3.582 -18.925 1.00 78.94 184 LEU A N 1
ATOM 1502 C CA . LEU A 1 184 ? 14.765 3.897 -20.345 1.00 78.94 184 LEU A CA 1
ATOM 1503 C C . LEU A 1 184 ? 13.379 3.472 -20.861 1.00 78.94 184 LEU A C 1
ATOM 1505 O O . LEU A 1 184 ? 12.990 3.838 -21.972 1.00 78.94 184 LEU A O 1
ATOM 1509 N N . LEU A 1 185 ? 12.642 2.679 -20.078 1.00 76.31 185 LEU A N 1
ATOM 1510 C CA . LEU A 1 185 ? 11.258 2.299 -20.358 1.00 76.31 185 LEU A CA 1
ATOM 1511 C C . LEU A 1 185 ? 10.247 3.159 -19.599 1.00 76.31 185 LEU A C 1
ATOM 1513 O O . LEU A 1 185 ? 9.055 2.962 -19.806 1.00 76.31 185 LEU A O 1
ATOM 1517 N N . LYS A 1 186 ? 10.683 4.070 -18.720 1.00 73.12 186 LYS A N 1
ATOM 1518 C CA . LYS A 1 186 ? 9.789 4.913 -17.919 1.00 73.12 186 LYS A CA 1
ATOM 1519 C C . LYS A 1 186 ? 8.827 5.667 -18.842 1.00 73.12 186 LYS A C 1
ATOM 1521 O O . LYS A 1 186 ? 9.267 6.425 -19.703 1.00 73.12 186 LYS A O 1
ATOM 1526 N N . ASP A 1 187 ? 7.523 5.476 -18.641 1.00 73.44 187 ASP A N 1
ATOM 1527 C CA . ASP A 1 187 ? 6.514 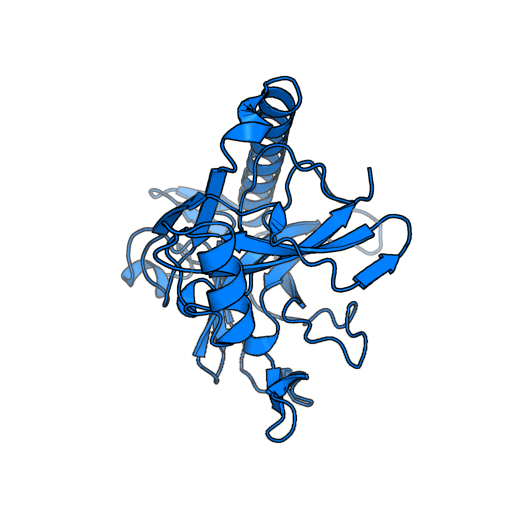6.317 -19.291 1.00 73.44 187 ASP A CA 1
ATOM 1528 C C . ASP A 1 187 ? 6.067 7.400 -18.312 1.00 73.44 187 ASP A C 1
ATOM 1530 O O . ASP A 1 187 ? 5.909 7.140 -17.121 1.00 73.44 187 ASP A O 1
ATOM 1534 N N . GLU A 1 188 ? 5.789 8.595 -18.815 1.00 74.00 188 GLU A N 1
ATOM 1535 C CA . GLU A 1 188 ? 5.217 9.688 -18.029 1.00 74.00 188 GLU A CA 1
ATOM 1536 C C . GLU A 1 188 ? 3.811 9.975 -18.550 1.00 74.00 188 GLU A C 1
ATOM 1538 O O . GLU A 1 188 ? 3.622 10.895 -19.345 1.00 74.00 188 GLU A O 1
ATOM 1543 N N . PRO A 1 189 ? 2.814 9.142 -18.191 1.00 62.28 189 PRO A N 1
ATOM 1544 C CA . PRO A 1 189 ? 1.468 9.261 -18.739 1.00 62.28 189 PRO A CA 1
ATOM 1545 C C . PRO A 1 189 ? 0.832 10.634 -18.513 1.00 62.28 189 PRO A C 1
ATOM 1547 O O . PRO A 1 189 ? -0.089 10.981 -19.250 1.00 62.28 189 PRO A O 1
ATOM 1550 N N . LYS A 1 190 ? 1.272 11.400 -17.503 1.00 65.88 190 LYS A N 1
ATOM 1551 C CA . LYS A 1 190 ? 0.643 12.677 -17.171 1.00 65.88 190 LYS A CA 1
ATOM 1552 C C . LYS A 1 190 ? 1.509 13.566 -16.271 1.00 65.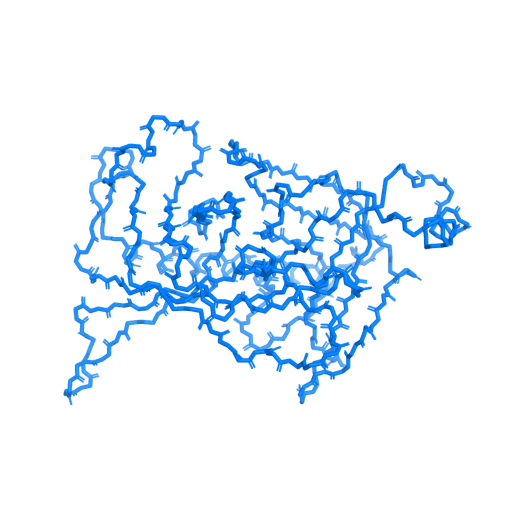88 190 LYS A C 1
ATOM 1554 O O . LYS A 1 190 ? 2.216 13.068 -15.404 1.00 65.88 190 LYS A O 1
ATOM 1559 N N . LYS A 1 191 ? 1.361 14.887 -16.392 1.00 64.19 191 LYS A N 1
ATOM 1560 C CA . LYS A 1 191 ? 1.724 15.868 -15.351 1.00 64.19 191 LYS A CA 1
ATOM 1561 C C . LYS A 1 191 ? 0.513 16.117 -14.441 1.00 64.19 191 LYS A C 1
ATOM 1563 O O . LYS A 1 191 ? -0.581 16.380 -14.930 1.00 64.19 191 LYS A O 1
ATOM 1568 N N . VAL A 1 192 ? 0.688 16.002 -13.132 1.00 60.53 192 VAL A N 1
ATOM 1569 C CA . VAL A 1 192 ? -0.312 16.317 -12.098 1.00 60.53 192 VAL A CA 1
ATOM 1570 C C . VAL A 1 192 ? -0.012 17.698 -11.502 1.00 60.53 192 VAL A C 1
ATOM 1572 O O . VAL A 1 192 ? 1.020 18.299 -11.801 1.00 60.53 192 VAL A O 1
ATOM 1575 N N . ARG A 1 193 ? -0.961 18.238 -10.723 1.00 57.31 193 ARG A N 1
ATOM 1576 C CA . ARG A 1 193 ? -0.897 19.549 -10.054 1.00 57.31 193 ARG A CA 1
ATOM 1577 C C . ARG A 1 193 ? 0.496 19.842 -9.484 1.00 57.31 193 ARG A C 1
ATOM 1579 O O . ARG A 1 193 ? 1.127 18.946 -8.939 1.00 57.31 193 ARG A O 1
ATOM 1586 N N . SER A 1 194 ? 0.908 21.108 -9.600 1.00 54.16 194 SER A N 1
ATOM 1587 C CA . SER A 1 194 ? 2.052 21.740 -8.924 1.00 54.16 194 SER A CA 1
ATOM 1588 C C . SER A 1 194 ? 3.243 20.806 -8.699 1.00 54.16 194 SER A C 1
ATOM 1590 O O . SER A 1 194 ? 3.422 20.309 -7.596 1.00 54.16 194 SER A O 1
ATOM 1592 N N . SER A 1 195 ? 4.023 20.578 -9.760 1.00 58.44 195 SER A N 1
ATOM 1593 C CA . SER A 1 195 ? 5.278 19.813 -9.752 1.00 58.44 195 SER A CA 1
ATOM 1594 C C . SER A 1 195 ? 5.169 18.314 -9.464 1.00 58.44 195 SER A C 1
ATOM 1596 O O . SER A 1 195 ? 6.117 17.742 -8.948 1.00 58.44 195 SER A O 1
ATOM 1598 N N . GLN A 1 196 ? 4.075 17.642 -9.832 1.00 58.84 196 GLN A N 1
ATOM 1599 C CA . GLN A 1 196 ? 4.002 16.176 -9.788 1.00 58.84 196 GLN A CA 1
ATOM 1600 C C . GLN A 1 196 ? 3.893 15.568 -11.198 1.00 58.84 196 GLN A C 1
ATOM 1602 O O . GLN A 1 196 ? 3.208 16.094 -12.069 1.00 58.84 196 GLN A O 1
ATOM 1607 N N . LEU A 1 197 ? 4.555 14.443 -11.452 1.00 64.50 197 LEU A N 1
ATOM 1608 C CA . LEU A 1 197 ? 4.454 13.619 -12.654 1.00 64.50 197 LEU A CA 1
ATOM 1609 C C . LEU A 1 197 ? 3.849 12.275 -12.295 1.00 64.50 197 LEU A C 1
ATOM 1611 O O . LEU A 1 197 ? 4.337 11.595 -11.407 1.00 64.50 197 LEU A O 1
ATOM 1615 N N . TRP A 1 198 ? 2.855 11.814 -13.037 1.00 68.69 198 TRP A N 1
ATOM 1616 C CA . TRP A 1 198 ? 2.576 10.390 -13.045 1.00 68.69 198 TRP A CA 1
ATOM 1617 C C . TRP A 1 198 ? 3.613 9.682 -13.901 1.00 68.69 198 TRP A C 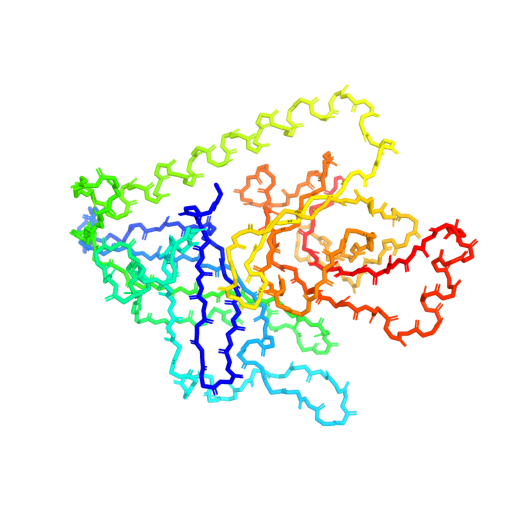1
ATOM 1619 O O . TRP A 1 198 ? 3.740 9.963 -15.090 1.00 68.69 198 TRP A O 1
ATOM 1629 N N . CYS A 1 199 ? 4.345 8.760 -13.293 1.00 69.88 199 CYS A N 1
ATOM 1630 C CA . CYS A 1 199 ? 5.340 7.918 -13.923 1.00 69.88 199 CYS A CA 1
ATOM 1631 C C . CYS A 1 199 ? 4.894 6.468 -13.899 1.00 69.88 199 CYS A C 1
ATOM 1633 O O . CYS A 1 199 ? 4.174 6.023 -13.013 1.00 69.88 199 CYS A O 1
ATOM 1635 N N . ARG A 1 200 ? 5.346 5.708 -14.881 1.00 75.44 200 ARG A N 1
ATOM 1636 C CA . ARG A 1 200 ? 5.124 4.281 -14.989 1.00 75.44 200 ARG A CA 1
ATOM 1637 C C . ARG A 1 200 ? 6.471 3.597 -15.087 1.00 75.44 200 ARG A C 1
ATOM 1639 O O . ARG A 1 200 ? 7.196 3.788 -16.060 1.00 75.44 200 ARG A O 1
ATOM 1646 N N . TYR A 1 201 ? 6.784 2.811 -14.071 1.00 78.62 201 TYR A N 1
ATOM 1647 C CA . TYR A 1 201 ? 7.990 2.011 -14.005 1.00 78.62 201 TYR A CA 1
ATOM 1648 C C . TYR A 1 201 ? 7.742 0.623 -14.558 1.00 78.62 201 TYR A C 1
ATOM 1650 O O . TYR A 1 201 ? 6.658 0.054 -14.426 1.00 78.62 201 TYR A O 1
ATOM 1658 N N . TYR A 1 202 ? 8.792 0.082 -15.144 1.00 82.50 202 TYR A N 1
ATOM 1659 C CA . TYR A 1 202 ? 8.842 -1.268 -15.657 1.00 82.50 202 TYR A CA 1
ATOM 1660 C C . TYR A 1 202 ? 9.959 -2.005 -14.944 1.00 82.50 202 TYR A C 1
ATOM 1662 O O . TYR A 1 202 ? 11.015 -1.413 -14.726 1.00 82.50 202 TYR A O 1
ATOM 1670 N N . TYR A 1 203 ? 9.725 -3.261 -14.581 1.00 86.56 203 TYR A N 1
ATOM 1671 C CA . TYR A 1 203 ? 10.654 -4.041 -13.770 1.00 86.56 203 TYR A CA 1
ATOM 1672 C C . TYR A 1 203 ? 10.570 -5.539 -14.063 1.00 86.56 203 TYR A C 1
ATOM 1674 O O . TYR A 1 203 ? 9.569 -6.009 -14.601 1.00 86.56 203 TYR A O 1
ATOM 1682 N N . ASP A 1 204 ? 11.601 -6.288 -13.676 1.00 87.44 204 ASP A N 1
ATOM 1683 C CA . ASP A 1 204 ? 11.640 -7.757 -13.753 1.00 87.44 204 ASP A CA 1
ATOM 1684 C C . ASP A 1 204 ? 11.420 -8.456 -12.400 1.00 87.44 204 ASP A C 1
ATOM 1686 O O . ASP A 1 204 ? 11.460 -9.685 -12.327 1.00 87.44 204 ASP A O 1
ATOM 1690 N N . ALA A 1 205 ? 11.144 -7.697 -11.331 1.00 88.88 205 ALA A N 1
ATOM 1691 C CA . ALA A 1 205 ? 10.748 -8.280 -10.056 1.00 88.88 205 ALA A CA 1
ATOM 1692 C C . ALA A 1 205 ? 9.478 -9.139 -10.246 1.00 88.88 205 ALA A C 1
ATOM 1694 O O . ALA A 1 205 ? 8.486 -8.660 -10.820 1.00 88.88 205 ALA A O 1
ATOM 1695 N N . PRO A 1 206 ? 9.480 -10.403 -9.779 1.00 87.56 206 PRO A N 1
ATOM 1696 C CA . PRO A 1 206 ? 8.380 -11.325 -10.015 1.00 87.56 206 PRO A CA 1
ATOM 1697 C C . PRO A 1 206 ? 7.113 -10.823 -9.327 1.00 87.56 206 PRO A C 1
ATOM 1699 O O . PRO A 1 206 ? 7.081 -10.618 -8.123 1.00 87.56 206 PRO A O 1
ATOM 1702 N N . THR A 1 207 ? 6.046 -10.620 -10.094 1.00 84.50 207 THR A N 1
ATOM 1703 C CA . THR A 1 207 ? 4.761 -10.152 -9.563 1.00 84.50 207 THR A CA 1
ATOM 1704 C C . THR A 1 207 ? 3.593 -10.825 -10.275 1.00 84.50 207 THR A C 1
ATOM 1706 O O . THR A 1 207 ? 3.739 -11.491 -11.304 1.00 84.50 207 THR A O 1
ATOM 1709 N N . CYS A 1 208 ? 2.404 -10.679 -9.702 1.00 80.88 208 CYS A N 1
ATOM 1710 C CA . CYS A 1 208 ? 1.139 -11.166 -10.240 1.00 80.88 208 CYS A CA 1
ATOM 1711 C C . CYS A 1 208 ? 0.017 -10.201 -9.863 1.00 80.88 208 CYS A C 1
ATOM 1713 O O . CYS A 1 208 ? 0.230 -9.326 -9.029 1.00 80.88 208 CYS A O 1
ATOM 1715 N N . ARG A 1 209 ? -1.188 -10.413 -10.409 1.00 76.75 209 ARG A N 1
ATOM 1716 C CA . ARG A 1 209 ? -2.368 -9.613 -10.040 1.00 76.75 209 ARG A CA 1
ATOM 1717 C C . ARG A 1 209 ? -2.649 -9.619 -8.540 1.00 76.75 209 ARG A C 1
ATOM 1719 O O . ARG A 1 209 ? -3.114 -8.625 -8.027 1.00 76.75 209 ARG A O 1
ATOM 1726 N N . GLY A 1 210 ? -2.313 -10.695 -7.827 1.00 77.00 210 GLY A N 1
ATOM 1727 C CA . GLY A 1 210 ? -2.478 -10.737 -6.374 1.00 77.00 210 GLY A CA 1
ATOM 1728 C C . GLY A 1 210 ? -1.564 -9.775 -5.610 1.00 77.00 210 GLY A C 1
ATOM 1729 O O . GLY A 1 210 ? -1.811 -9.536 -4.440 1.00 77.00 210 GLY A O 1
ATOM 1730 N N . ASN A 1 211 ? -0.508 -9.244 -6.237 1.00 79.19 211 ASN A N 1
ATOM 1731 C CA . ASN A 1 211 ? 0.296 -8.184 -5.632 1.00 79.19 211 ASN A CA 1
ATOM 1732 C C . ASN A 1 211 ? -0.333 -6.806 -5.845 1.00 79.19 211 ASN A C 1
ATOM 1734 O O . ASN A 1 211 ? 0.187 -5.853 -5.278 1.00 79.19 211 ASN A O 1
ATOM 1738 N N . SER A 1 212 ? -1.379 -6.663 -6.673 1.00 78.81 212 SER A N 1
ATOM 1739 C CA . SER A 1 212 ? -2.058 -5.383 -6.880 1.00 78.81 212 SER A CA 1
ATOM 1740 C C . SER A 1 212 ? -2.371 -4.737 -5.544 1.00 78.81 212 SER A C 1
ATOM 1742 O O . SER A 1 212 ? -2.898 -5.369 -4.635 1.00 78.81 212 SER A O 1
ATOM 1744 N N . GLY A 1 213 ? -1.962 -3.486 -5.405 1.00 74.50 213 GLY A N 1
ATOM 1745 C CA . GLY A 1 213 ? -2.037 -2.854 -4.108 1.00 74.50 213 GLY A CA 1
ATOM 1746 C C . GLY A 1 213 ? -0.832 -3.130 -3.209 1.00 74.50 213 GLY A C 1
ATOM 1747 O O . GLY A 1 213 ? -0.937 -3.074 -1.995 1.00 74.50 213 GLY A O 1
ATOM 1748 N N . SER A 1 214 ? 0.328 -3.492 -3.738 1.00 78.50 214 SER A N 1
ATOM 1749 C CA . SER A 1 214 ? 1.541 -3.649 -2.926 1.00 78.50 214 SER A CA 1
ATOM 1750 C C . SER A 1 214 ? 2.479 -2.466 -3.147 1.00 78.50 214 SER A C 1
ATOM 1752 O O . SER A 1 214 ? 2.533 -1.935 -4.261 1.00 78.50 214 SER A O 1
ATOM 1754 N N . PRO A 1 215 ? 3.212 -2.016 -2.115 1.00 78.44 215 PRO A N 1
ATOM 1755 C CA . PRO A 1 215 ? 4.253 -1.014 -2.275 1.00 78.44 215 PRO A CA 1
ATOM 1756 C C . PRO A 1 215 ? 5.409 -1.504 -3.163 1.00 78.44 215 PRO A C 1
ATOM 1758 O O . PRO A 1 215 ? 5.904 -2.622 -2.993 1.00 78.44 215 PRO A O 1
ATOM 1761 N N . VAL A 1 216 ? 5.872 -0.641 -4.075 1.00 79.56 216 VAL A N 1
ATOM 1762 C CA . VAL A 1 216 ? 7.118 -0.804 -4.840 1.00 79.56 216 VAL A CA 1
ATOM 1763 C C . VAL A 1 216 ? 8.104 0.243 -4.353 1.00 79.56 216 VAL A C 1
ATOM 1765 O O . VAL A 1 216 ? 7.806 1.431 -4.243 1.00 79.56 216 VAL A O 1
ATOM 1768 N N . PHE A 1 217 ? 9.305 -0.228 -4.079 1.00 79.56 217 PHE A N 1
ATOM 1769 C CA . PHE A 1 217 ? 10.414 0.522 -3.538 1.00 79.56 217 PHE A CA 1
ATOM 1770 C C . PHE A 1 217 ? 11.487 0.634 -4.620 1.00 79.56 217 PHE A C 1
ATOM 1772 O O . PHE A 1 217 ? 12.033 -0.380 -5.053 1.00 79.56 217 PHE A O 1
ATOM 1779 N N . ILE A 1 218 ? 11.784 1.868 -5.039 1.00 79.94 218 ILE A N 1
ATOM 1780 C CA . ILE A 1 218 ? 12.883 2.207 -5.951 1.00 79.94 218 ILE A CA 1
ATOM 1781 C C . ILE A 1 218 ? 13.820 3.202 -5.239 1.00 79.94 218 ILE A C 1
ATOM 1783 O O . ILE A 1 218 ? 13.394 4.324 -4.951 1.00 79.94 218 ILE A O 1
ATOM 1787 N N . PRO A 1 219 ? 15.073 2.816 -4.939 1.00 76.19 219 PRO A N 1
ATOM 1788 C CA . PRO A 1 219 ? 16.093 3.681 -4.343 1.00 76.19 219 PRO A CA 1
ATOM 1789 C C . PRO A 1 219 ? 16.310 5.013 -5.067 1.00 76.19 219 PRO A C 1
ATOM 1791 O O . PRO A 1 219 ? 16.342 5.073 -6.292 1.00 76.19 219 PRO A O 1
ATOM 1794 N N . GLY A 1 220 ? 16.527 6.082 -4.293 1.00 67.88 220 GLY A N 1
ATOM 1795 C CA . GLY A 1 220 ? 17.060 7.357 -4.792 1.00 67.88 220 GLY A CA 1
ATOM 1796 C C . GLY A 1 220 ? 16.077 8.273 -5.525 1.00 67.88 220 GLY A C 1
ATOM 1797 O O . GLY A 1 220 ? 16.486 9.330 -5.990 1.00 67.88 220 GLY A O 1
ATOM 1798 N N . GLN A 1 221 ? 14.795 7.920 -5.623 1.00 64.75 221 GLN A N 1
ATOM 1799 C CA . GLN A 1 221 ? 13.780 8.801 -6.205 1.00 64.75 221 GLN A CA 1
ATOM 1800 C C . GLN A 1 221 ? 13.189 9.727 -5.122 1.00 64.75 221 GLN A C 1
ATOM 1802 O O . GLN A 1 221 ? 12.576 9.218 -4.176 1.00 64.75 221 GLN A O 1
ATOM 1807 N N . PRO A 1 222 ? 13.343 11.065 -5.220 1.00 52.31 222 PRO A N 1
ATOM 1808 C CA . PRO A 1 222 ? 12.563 12.002 -4.415 1.00 52.31 222 PRO A CA 1
ATOM 1809 C C . PRO A 1 222 ? 11.107 11.967 -4.895 1.00 52.31 222 PRO A C 1
ATOM 1811 O O . PRO A 1 222 ? 10.813 12.046 -6.086 1.00 52.31 222 PRO A O 1
ATOM 1814 N N . ILE A 1 223 ? 10.181 11.754 -3.966 1.00 54.19 223 ILE A N 1
ATOM 1815 C CA . ILE A 1 223 ? 8.763 11.534 -4.265 1.00 54.19 223 ILE A CA 1
ATOM 1816 C C . ILE A 1 223 ? 7.932 12.459 -3.376 1.00 54.19 223 ILE A C 1
ATOM 1818 O O . ILE A 1 223 ? 8.303 12.759 -2.243 1.00 54.19 223 ILE A O 1
ATOM 1822 N N . ALA A 1 224 ? 6.810 12.900 -3.930 1.00 43.38 224 ALA A N 1
ATOM 1823 C CA . ALA A 1 224 ? 6.090 14.085 -3.526 1.00 43.38 224 ALA A CA 1
ATOM 1824 C C . ALA A 1 224 ? 5.310 14.050 -2.204 1.00 43.38 224 ALA A C 1
ATOM 1826 O O . ALA A 1 224 ? 4.691 13.046 -1.847 1.00 43.38 224 ALA A O 1
ATOM 1827 N N . GLY A 1 225 ? 5.230 15.220 -1.558 1.00 40.88 225 GLY A N 1
ATOM 1828 C CA . GLY A 1 225 ? 4.102 15.682 -0.733 1.00 40.88 225 GLY A CA 1
ATOM 1829 C C . GLY A 1 225 ? 3.866 15.097 0.666 1.00 40.88 225 GLY A C 1
ATOM 1830 O O . GLY A 1 225 ? 3.160 15.741 1.442 1.00 40.88 225 GLY A O 1
ATOM 1831 N N . PHE A 1 226 ? 4.408 13.929 1.038 1.00 39.53 226 PHE A N 1
ATOM 1832 C CA . PHE A 1 226 ? 4.052 13.304 2.331 1.00 39.53 226 PHE A CA 1
ATOM 1833 C C . PHE A 1 226 ? 5.176 12.555 3.080 1.00 39.53 226 PHE A C 1
ATOM 1835 O O . PHE A 1 226 ? 4.916 11.952 4.126 1.00 39.53 226 PHE A O 1
ATOM 1842 N N . GLY A 1 227 ? 6.425 12.642 2.617 1.00 34.66 227 GLY A N 1
ATOM 1843 C CA . GLY A 1 227 ? 7.598 12.055 3.275 1.00 34.66 227 GLY A CA 1
ATOM 1844 C C . GLY A 1 227 ? 8.442 11.212 2.324 1.00 34.66 227 GLY A C 1
ATOM 1845 O O . GLY A 1 227 ? 7.949 10.698 1.324 1.00 34.66 227 GLY A O 1
ATOM 1846 N N . TYR A 1 228 ? 9.733 11.104 2.641 1.00 36.81 228 TYR A N 1
ATOM 1847 C CA . TYR A 1 228 ? 10.706 10.305 1.904 1.00 36.81 228 TYR A CA 1
ATOM 1848 C C . TYR A 1 228 ? 10.174 8.882 1.744 1.00 36.81 228 TYR A C 1
ATOM 1850 O O . TYR A 1 228 ? 9.986 8.198 2.742 1.00 36.81 228 TYR A O 1
ATOM 1858 N N . TRP A 1 229 ? 9.957 8.473 0.493 1.00 42.47 229 TRP A N 1
ATOM 1859 C CA . TRP A 1 229 ? 9.303 7.234 0.074 1.00 42.47 229 TRP A CA 1
ATOM 1860 C C . TRP A 1 229 ? 7.824 7.123 0.472 1.00 42.47 229 TRP A C 1
ATOM 1862 O O . TRP A 1 229 ? 7.462 6.842 1.608 1.00 42.47 229 TRP A O 1
ATOM 1872 N N . PHE A 1 230 ? 6.941 7.152 -0.518 1.00 44.09 230 PHE A N 1
ATOM 1873 C CA . PHE A 1 230 ? 5.682 6.426 -0.406 1.00 44.09 230 PHE A CA 1
ATOM 1874 C C . PHE A 1 230 ? 5.838 5.121 -1.170 1.00 44.09 230 PHE A C 1
ATOM 1876 O O . PHE A 1 230 ? 6.015 5.136 -2.389 1.00 44.09 230 PHE A O 1
ATOM 1883 N N . GLY A 1 231 ? 5.730 4.000 -0.457 1.00 39.47 231 GLY A N 1
ATOM 1884 C CA . GLY A 1 231 ? 5.318 2.744 -1.064 1.00 39.47 231 GLY A CA 1
ATOM 1885 C C . GLY A 1 231 ? 3.912 2.947 -1.618 1.00 39.47 231 GLY A C 1
ATOM 1886 O O . GLY A 1 231 ? 2.930 2.796 -0.894 1.00 39.47 231 GLY A O 1
ATOM 1887 N N . HIS A 1 232 ? 3.817 3.410 -2.863 1.00 49.94 232 HIS A N 1
ATOM 1888 C CA . HIS A 1 232 ? 2.535 3.550 -3.535 1.00 49.94 232 HIS A CA 1
ATOM 1889 C C . HIS A 1 232 ? 2.042 2.178 -3.926 1.00 49.94 232 HIS A C 1
ATOM 1891 O O . HIS A 1 232 ? 2.809 1.257 -4.133 1.00 49.94 232 HIS A O 1
ATOM 1897 N N . GLN A 1 233 ? 0.740 2.032 -3.992 1.00 46.03 233 GLN A N 1
ATOM 1898 C CA . GLN A 1 233 ? 0.125 0.778 -4.350 1.00 46.03 233 GLN A CA 1
ATOM 1899 C C . GLN A 1 233 ? 0.106 0.635 -5.853 1.00 46.03 233 GLN A C 1
ATOM 1901 O O . GLN A 1 233 ? -0.357 1.514 -6.577 1.00 46.03 233 GLN A O 1
ATOM 1906 N N . HIS A 1 234 ? 0.718 -0.448 -6.305 1.00 54.16 234 HIS A N 1
ATOM 1907 C CA . HIS A 1 234 ? 1.062 -0.625 -7.690 1.00 54.16 234 HIS A CA 1
ATOM 1908 C C . HIS A 1 234 ? 0.128 -1.614 -8.362 1.00 54.16 234 HIS A C 1
ATOM 1910 O O . HIS A 1 234 ? -0.355 -2.578 -7.773 1.00 54.16 234 HIS A O 1
ATOM 1916 N N . ASN A 1 235 ? -0.104 -1.355 -9.638 1.00 51.97 235 ASN A N 1
ATOM 1917 C CA . ASN A 1 235 ? -0.888 -2.210 -10.489 1.00 51.97 235 ASN A CA 1
ATOM 1918 C C . ASN A 1 235 ? 0.000 -3.311 -11.041 1.00 51.97 235 ASN A C 1
ATOM 1920 O O . ASN A 1 235 ? 0.633 -3.158 -12.086 1.00 51.97 235 ASN A O 1
ATOM 1924 N N . HIS A 1 236 ? 0.092 -4.417 -10.317 1.00 57.25 236 HIS A N 1
ATOM 1925 C CA . HIS A 1 236 ? 0.988 -5.488 -10.705 1.00 57.25 236 HIS A CA 1
ATOM 1926 C C . HIS A 1 236 ? 0.360 -6.320 -11.812 1.00 57.25 236 HIS A C 1
ATOM 1928 O O . HIS A 1 236 ? -0.367 -7.291 -11.596 1.00 57.25 236 HIS A O 1
ATOM 1934 N N . LYS A 1 237 ? 0.674 -5.951 -13.048 1.00 55.53 237 LYS A N 1
ATOM 1935 C CA . LYS A 1 237 ? 0.331 -6.768 -14.201 1.00 55.53 237 LYS A CA 1
ATOM 1936 C C . LYS A 1 237 ? 1.491 -7.704 -14.520 1.00 55.53 237 LYS A C 1
ATOM 1938 O O . LYS A 1 237 ? 2.512 -7.273 -15.049 1.00 55.53 237 LYS A O 1
ATOM 1943 N N . ARG A 1 238 ? 1.305 -8.999 -14.241 1.00 43.91 238 ARG A N 1
ATOM 1944 C CA . ARG A 1 238 ? 2.112 -10.049 -14.877 1.00 43.91 238 ARG A CA 1
ATOM 1945 C C . ARG A 1 238 ? 1.808 -10.025 -16.369 1.00 43.91 238 ARG A C 1
ATOM 1947 O O . ARG A 1 238 ? 0.635 -10.026 -16.739 1.00 43.91 238 ARG A O 1
ATOM 1954 N N . ASP A 1 239 ? 2.861 -9.988 -17.177 1.00 47.69 239 ASP A N 1
ATOM 1955 C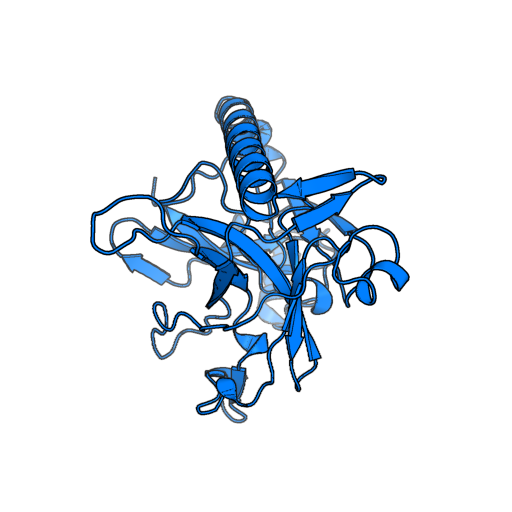 CA . ASP A 1 239 ? 2.809 -9.784 -18.623 1.00 47.69 239 ASP A CA 1
ATOM 1956 C C . ASP A 1 239 ? 2.135 -8.467 -19.022 1.00 47.69 239 ASP A C 1
ATOM 1958 O O . ASP A 1 239 ? 0.913 -8.358 -19.173 1.00 47.69 239 ASP A O 1
ATOM 1962 N N . VAL A 1 240 ? 2.954 -7.452 -19.307 1.00 53.97 240 VAL A N 1
ATOM 1963 C CA . VAL A 1 240 ? 2.545 -6.359 -20.193 1.00 53.97 240 VAL A CA 1
ATOM 1964 C C . VAL A 1 240 ? 2.215 -6.981 -21.558 1.00 53.97 240 VAL A C 1
ATOM 1966 O O . VAL A 1 240 ? 3.056 -7.081 -22.444 1.00 53.97 240 VAL A O 1
ATOM 1969 N N . THR A 1 241 ? 0.962 -7.414 -21.730 1.00 47.56 241 THR A N 1
ATOM 1970 C CA . THR A 1 241 ? 0.437 -8.120 -22.914 1.00 47.56 241 THR A CA 1
ATOM 1971 C C . THR A 1 241 ? 0.527 -7.315 -24.216 1.00 47.56 241 THR A C 1
ATOM 1973 O O . THR A 1 241 ? 0.201 -7.824 -25.286 1.00 47.56 241 THR A O 1
ATOM 1976 N N . SER A 1 242 ? 0.980 -6.059 -24.161 1.00 56.84 242 SER A N 1
ATOM 1977 C CA . SER A 1 242 ? 1.361 -5.312 -25.354 1.00 56.84 242 SER A CA 1
ATOM 1978 C C . SER A 1 242 ? 2.618 -5.938 -25.959 1.00 56.84 242 SER A C 1
ATOM 1980 O O . SER A 1 242 ? 3.737 -5.676 -25.510 1.00 56.84 242 SER A O 1
ATOM 1982 N N . ARG A 1 243 ? 2.435 -6.729 -27.027 1.00 57.97 243 ARG A N 1
ATOM 1983 C CA . ARG A 1 243 ? 3.537 -7.266 -27.846 1.00 57.97 243 ARG A CA 1
ATOM 1984 C C . ARG A 1 243 ? 4.535 -6.172 -28.240 1.00 57.97 243 ARG A C 1
ATOM 1986 O O . ARG A 1 243 ? 5.731 -6.425 -28.240 1.00 57.97 243 ARG A O 1
ATOM 1993 N N . ILE A 1 244 ? 4.054 -4.952 -28.493 1.00 62.34 244 ILE A N 1
ATOM 1994 C CA . ILE A 1 244 ? 4.873 -3.793 -28.877 1.00 62.34 244 ILE A CA 1
ATOM 1995 C C . ILE A 1 244 ? 5.791 -3.347 -27.730 1.00 62.34 244 ILE A C 1
ATOM 1997 O O . ILE A 1 244 ? 6.987 -3.157 -27.944 1.00 62.34 244 ILE A O 1
ATOM 2001 N N . ARG A 1 245 ? 5.271 -3.205 -26.503 1.00 66.69 245 ARG A N 1
ATOM 2002 C CA . ARG A 1 245 ? 6.085 -2.764 -25.354 1.00 66.69 245 ARG A CA 1
ATOM 2003 C C . ARG A 1 245 ? 7.048 -3.842 -24.881 1.00 66.69 245 ARG A C 1
ATOM 2005 O O . ARG A 1 245 ? 8.197 -3.525 -24.602 1.00 66.69 245 ARG A O 1
ATOM 2012 N N . CYS A 1 246 ? 6.618 -5.102 -24.862 1.00 64.75 246 CYS A N 1
ATOM 2013 C CA . CYS A 1 246 ? 7.501 -6.220 -24.534 1.00 64.75 246 CYS A CA 1
ATOM 2014 C C . CYS A 1 246 ? 8.616 -6.378 -25.589 1.00 64.75 246 CYS A C 1
ATOM 2016 O O . CYS A 1 246 ? 9.775 -6.569 -25.232 1.00 64.75 246 CYS A O 1
ATOM 2018 N N . ALA A 1 247 ? 8.311 -6.189 -26.880 1.00 71.19 247 ALA A N 1
ATOM 2019 C CA . ALA A 1 247 ? 9.321 -6.172 -27.941 1.00 71.19 247 ALA A CA 1
ATOM 2020 C C . ALA A 1 247 ? 10.288 -4.983 -27.821 1.00 71.19 247 ALA A C 1
ATOM 2022 O O . ALA A 1 247 ? 11.491 -5.159 -27.997 1.00 71.19 247 ALA A O 1
ATOM 2023 N N . ARG A 1 248 ? 9.793 -3.783 -27.479 1.00 75.25 248 ARG A N 1
ATOM 2024 C CA . ARG A 1 248 ? 10.648 -2.618 -27.192 1.00 75.25 248 ARG A CA 1
ATOM 2025 C C . ARG A 1 248 ? 11.549 -2.877 -25.983 1.00 75.25 248 ARG A C 1
ATOM 2027 O O . ARG A 1 248 ? 12.741 -2.606 -26.066 1.00 75.25 248 ARG A O 1
ATOM 2034 N N . ALA A 1 249 ? 11.002 -3.436 -24.903 1.00 72.62 249 ALA A N 1
ATOM 2035 C CA . ALA A 1 249 ? 11.755 -3.794 -23.705 1.00 72.62 249 ALA A CA 1
ATOM 2036 C C . ALA A 1 249 ? 12.857 -4.809 -24.021 1.00 72.62 249 ALA A C 1
ATOM 2038 O O . ALA A 1 249 ? 14.005 -4.542 -23.703 1.00 72.62 249 ALA A O 1
ATOM 2039 N N . LYS A 1 250 ? 12.542 -5.895 -24.739 1.00 77.56 250 LYS A N 1
ATOM 2040 C CA . LYS A 1 250 ? 13.527 -6.896 -25.184 1.00 77.56 250 LYS A CA 1
ATOM 2041 C C . LYS A 1 250 ? 14.566 -6.345 -26.163 1.00 77.56 250 LYS A C 1
ATOM 2043 O O . LYS A 1 250 ? 15.683 -6.837 -26.194 1.00 77.56 250 LYS A O 1
ATOM 2048 N N . ARG A 1 251 ? 14.229 -5.324 -26.960 1.00 81.06 251 ARG A N 1
ATOM 2049 C CA . ARG A 1 251 ? 15.201 -4.655 -27.842 1.00 81.06 251 ARG A CA 1
ATOM 2050 C C . ARG A 1 251 ? 16.227 -3.845 -27.049 1.00 81.06 251 ARG A C 1
ATOM 2052 O O . ARG A 1 251 ? 17.388 -3.818 -27.430 1.00 81.06 251 ARG A O 1
ATOM 2059 N N . ILE A 1 252 ? 15.787 -3.166 -25.990 1.00 80.25 252 ILE A N 1
ATOM 2060 C CA . ILE A 1 252 ? 16.654 -2.322 -25.153 1.00 80.25 252 ILE A CA 1
ATOM 2061 C C . ILE A 1 252 ? 17.395 -3.174 -24.107 1.00 80.25 252 ILE A C 1
ATOM 2063 O O . ILE A 1 252 ? 18.560 -2.920 -23.824 1.00 80.25 252 ILE A O 1
ATOM 2067 N N . TYR A 1 253 ? 16.738 -4.208 -23.577 1.00 80.44 253 TYR A N 1
ATOM 2068 C CA . TYR A 1 253 ? 17.235 -5.115 -22.543 1.00 80.44 253 TYR A CA 1
ATOM 2069 C C . TYR A 1 253 ? 16.990 -6.577 -22.962 1.00 80.44 253 TYR A C 1
ATOM 2071 O O . TYR A 1 253 ? 15.969 -7.158 -22.586 1.00 80.44 253 TYR A O 1
ATOM 2079 N N . PRO A 1 254 ? 17.896 -7.187 -23.750 1.00 78.44 254 PRO A N 1
ATOM 2080 C CA . PRO A 1 254 ? 17.710 -8.535 -24.303 1.00 78.44 254 PRO A CA 1
ATOM 2081 C C . PRO A 1 254 ? 17.493 -9.633 -23.256 1.00 78.44 254 PRO A C 1
ATOM 2083 O O . PRO A 1 254 ? 16.751 -10.582 -23.508 1.00 78.44 254 PRO A O 1
ATOM 2086 N N . ASP A 1 255 ? 18.069 -9.467 -22.064 1.00 76.06 255 ASP A N 1
ATOM 2087 C CA . ASP A 1 255 ? 18.031 -10.463 -20.987 1.00 76.06 255 ASP A CA 1
ATOM 2088 C C . ASP A 1 255 ? 16.746 -10.427 -20.143 1.00 76.06 255 ASP A C 1
ATOM 2090 O O . ASP A 1 255 ? 16.596 -11.203 -19.193 1.00 76.06 255 ASP A O 1
ATOM 2094 N N . ILE A 1 256 ? 15.798 -9.535 -20.457 1.00 75.62 256 ILE A N 1
ATOM 2095 C CA . ILE A 1 256 ? 14.571 -9.393 -19.675 1.00 75.62 256 ILE A CA 1
ATOM 2096 C C . ILE A 1 256 ? 13.685 -10.645 -19.788 1.00 75.62 256 ILE A C 1
ATOM 2098 O O . ILE A 1 256 ? 13.142 -10.983 -20.846 1.00 75.62 256 ILE A O 1
ATOM 2102 N N . LYS A 1 257 ? 13.510 -11.339 -18.659 1.00 67.06 257 LYS A N 1
ATOM 2103 C CA . LYS A 1 257 ? 12.707 -12.572 -18.584 1.00 67.06 257 LYS A CA 1
ATOM 2104 C C . LYS A 1 257 ? 11.224 -12.296 -18.381 1.00 67.06 257 LYS A C 1
ATOM 2106 O O . LYS A 1 257 ? 10.384 -13.000 -18.935 1.00 67.06 257 LYS A O 1
ATOM 2111 N N . CYS A 1 258 ? 10.901 -11.273 -17.598 1.00 69.38 258 CYS A N 1
ATOM 2112 C CA . CYS A 1 258 ? 9.534 -10.844 -17.353 1.00 69.38 258 CYS A CA 1
ATOM 2113 C C . CYS A 1 258 ? 9.474 -9.321 -17.234 1.00 69.38 258 CYS A C 1
ATOM 2115 O O . CYS A 1 258 ? 10.448 -8.686 -16.842 1.00 69.38 258 CYS A O 1
ATOM 2117 N N . LEU A 1 259 ? 8.339 -8.745 -17.623 1.00 70.31 259 LEU A N 1
ATOM 2118 C CA . LEU A 1 259 ? 8.106 -7.308 -17.583 1.00 70.31 259 LEU A CA 1
ATOM 2119 C C . LEU A 1 259 ? 6.840 -7.062 -16.767 1.00 70.31 259 LEU A C 1
ATOM 2121 O O . LEU A 1 259 ? 5.723 -7.229 -17.265 1.00 70.31 259 LEU A O 1
ATOM 2125 N N . GLY A 1 260 ? 7.042 -6.715 -15.502 1.00 67.31 260 GLY A N 1
ATOM 2126 C CA . GLY A 1 260 ? 6.051 -6.077 -14.658 1.00 67.31 260 GLY A CA 1
ATOM 2127 C C . GLY A 1 260 ? 5.999 -4.580 -14.943 1.00 67.31 260 GLY A C 1
ATOM 2128 O O . GLY A 1 260 ? 6.903 -3.992 -15.543 1.00 67.31 260 GLY A O 1
ATOM 2129 N N . MET A 1 261 ? 4.906 -3.960 -14.532 1.00 67.75 261 MET A N 1
ATOM 2130 C CA . MET A 1 261 ? 4.666 -2.538 -14.720 1.00 67.75 261 MET A CA 1
ATOM 2131 C C . MET A 1 261 ? 4.018 -1.992 -13.465 1.00 67.75 261 MET A C 1
ATOM 2133 O O . MET A 1 261 ? 3.288 -2.716 -12.793 1.00 67.75 261 MET A O 1
ATOM 2137 N N . SER A 1 262 ? 4.251 -0.723 -13.159 1.00 64.00 262 SER A N 1
ATOM 2138 C CA . SER A 1 262 ? 3.334 0.005 -12.306 1.00 64.00 262 SER A CA 1
ATOM 2139 C C . SER A 1 262 ? 3.398 1.518 -12.457 1.00 64.00 262 SER A C 1
ATOM 2141 O O . SER A 1 262 ? 4.429 2.045 -12.848 1.00 64.00 262 SER A O 1
ATOM 2143 N N . SER A 1 263 ? 2.307 2.206 -12.122 1.00 58.69 263 SER A N 1
ATOM 2144 C CA . SER A 1 263 ? 2.169 3.661 -12.158 1.00 58.69 263 SER A CA 1
ATOM 2145 C C . SER A 1 263 ? 2.274 4.293 -10.758 1.00 58.69 263 SER A C 1
ATOM 2147 O O . SER A 1 263 ? 1.901 3.663 -9.772 1.00 58.69 263 SER A O 1
ATOM 2149 N N . ILE A 1 264 ? 2.821 5.509 -10.674 1.00 60.22 264 ILE A N 1
ATOM 2150 C CA . ILE A 1 264 ? 3.076 6.300 -9.456 1.00 60.22 264 ILE A CA 1
ATOM 2151 C C . ILE A 1 264 ? 2.956 7.800 -9.758 1.00 60.22 264 ILE A C 1
ATOM 2153 O O . ILE A 1 264 ? 3.219 8.192 -10.885 1.00 60.22 264 ILE A O 1
ATOM 2157 N N . GLY A 1 265 ? 2.637 8.645 -8.776 1.00 46.78 265 GLY A N 1
ATOM 2158 C CA . GLY A 1 265 ? 2.923 10.085 -8.830 1.00 46.78 265 GLY A CA 1
ATOM 2159 C C . GLY A 1 265 ? 4.285 10.400 -8.194 1.00 46.78 265 GLY A C 1
ATOM 2160 O O . GLY A 1 265 ? 4.517 10.033 -7.049 1.00 46.78 265 GLY A O 1
ATOM 2161 N N . VAL A 1 266 ? 5.192 11.060 -8.908 1.00 46.09 266 VAL A N 1
ATOM 2162 C CA . VAL A 1 266 ? 6.507 11.528 -8.435 1.00 46.09 266 VAL A CA 1
ATOM 2163 C C . VAL A 1 266 ? 6.548 13.051 -8.446 1.00 46.09 266 VAL A C 1
ATOM 2165 O O . VAL A 1 266 ? 5.802 13.662 -9.197 1.00 46.09 266 VAL A O 1
ATOM 2168 N N . GLU A 1 267 ? 7.397 13.683 -7.644 1.00 41.47 267 GLU A N 1
ATOM 2169 C CA . GLU A 1 267 ? 7.621 15.132 -7.746 1.00 41.47 267 GLU A CA 1
ATOM 2170 C C . GLU A 1 267 ? 8.628 15.412 -8.880 1.00 41.47 267 GLU A C 1
ATOM 2172 O O . GLU A 1 267 ? 9.538 14.619 -9.126 1.00 41.47 267 GLU A O 1
ATOM 2177 N N . LEU A 1 268 ? 8.449 16.513 -9.607 1.00 44.34 268 LEU A N 1
ATOM 2178 C CA . LEU A 1 268 ? 9.464 17.072 -10.494 1.00 44.34 268 LEU A CA 1
ATOM 2179 C C . LEU A 1 268 ? 10.575 17.634 -9.606 1.00 44.34 268 LEU A C 1
ATOM 2181 O O . LEU A 1 268 ? 10.301 18.506 -8.783 1.00 44.34 268 LEU A O 1
ATOM 2185 N N . CYS A 1 269 ? 11.790 17.105 -9.762 1.00 40.75 269 CYS A N 1
ATOM 2186 C CA . CYS A 1 269 ? 13.000 17.694 -9.187 1.00 40.75 269 CYS A CA 1
ATOM 2187 C C . CYS A 1 269 ? 13.341 19.011 -9.880 1.00 40.75 269 CYS A C 1
ATOM 2189 O O . CYS A 1 269 ? 13.179 19.063 -11.123 1.00 40.75 269 CYS A O 1
#

Sequence 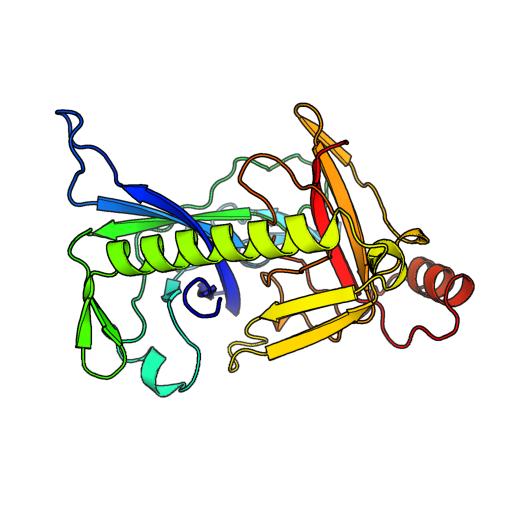(269 aa):
MGKLTGFMVTTKGWDTCFLQKIRRLKNAVGESGDRAVLTFTTVYHAFGVKDSLNGIFKLAREWKEYETEVILFYDENVEDFYMENKCPHLKDFRLLDRDKEEGIENDWCAIECEVNCDSVYKTNGVKTNLVNALEHYLEDYKRKQKEIYESIKNITISNDNLVVIIGHPHGRPKQVSVGRHYPLLKDEPKKVRSSQLWCRYYYDAPTCRGNSGSPVFIPGQPIAGFGYWFGHQHNHKRDVTSRIRCARAKRIYPDIKCLGMSSIGVELC

Radius of gyration: 18.96 Å; chains: 1; bounding box: 48×41×54 Å

pLDDT: mean 74.37, std 14.14, range [34.66, 93.5]

InterPro domains:
  IPR000126 Serine proteases, V8 family, serine active site [PS00673] (207-217)
  IPR009003 Peptidase S1, PA clan [SSF50494] (156-220)

Secondary structure (DSSP, 8-state):
-GGGEEEEEETTEEEEEEEEEEEEEE-TTSSEEEEEEEEEEEEGGGTEEEPTTT--EEE-TTGGGG--EEEE--SS-GGGGG-TTTSPEEEEEEEE-TT--TTS---EEEEEEEEETT-EEEETTEEEEHHHHHHHHHHHHHHHHHHHHHHHHTSGGGGT-EEEEEE-GGGPSPEEEEEEB-GGG-EEEEEETTTEEEEEEEE-S---GGGTTEEEE-TT----SSSS----EE---SS---HHHHHHHHHH-TT----EEEEEEEE--

Organism: Biomphalaria pfeifferi (NCBI:txid112525)